Protein AF-A0A9W9FFY6-F1 (afdb_monomer)

Radius of gyration: 49.8 Å; Cα contacts (8 Å, |Δi|>4): 44; chains: 1; bounding box: 123×38×139 Å

Foldseek 3Di:
DVVVVVVVVVVVVVVVVVVVQVVLCVQVVDDDPVRRRDDDDDDPDPCPDSVNVVVVVVVVLVVVVVVDVVSVVVVVVCVVCVCVVDPDDPPCDPPPDDPVRVVVVCVVCVVVVVVVVVVVVVVVPDPDPDVVVVVVVVVCVVVVVVVVVVVVVVVVVVVVVVVVVVVVVVCCCVCVPVVVVVVVVVVVVVVVVVVVVVVVVVVVVVVVVVVD

Structure (mmCIF, N/CA/C/O backbone):
data_AF-A0A9W9FFY6-F1
#
_entry.id   AF-A0A9W9FFY6-F1
#
loop_
_atom_site.group_PDB
_atom_site.id
_atom_site.type_symbol
_atom_site.label_atom_id
_atom_site.label_alt_id
_atom_site.label_comp_id
_atom_site.label_asym_id
_atom_site.label_entity_id
_atom_site.label_seq_id
_atom_site.pdbx_PDB_ins_code
_atom_site.Cartn_x
_atom_site.Cartn_y
_atom_site.Cartn_z
_atom_site.occupancy
_atom_site.B_iso_or_equiv
_atom_site.auth_seq_id
_atom_site.auth_comp_id
_atom_site.auth_asym_id
_atom_site.auth_atom_id
_atom_site.pdbx_PDB_model_num
ATOM 1 N N . MET A 1 1 ? -56.862 -1.216 62.389 1.00 48.88 1 MET A N 1
ATOM 2 C CA . MET A 1 1 ? -56.854 -2.507 61.668 1.00 48.88 1 MET A CA 1
ATOM 3 C C . MET A 1 1 ? -57.369 -2.395 60.228 1.00 48.88 1 MET A C 1
ATOM 5 O O . MET A 1 1 ? -56.564 -2.683 59.363 1.00 48.88 1 MET A O 1
ATOM 9 N N . SER A 1 2 ? -58.604 -1.956 59.906 1.00 58.62 2 SER A N 1
ATOM 10 C CA . SER A 1 2 ? -59.002 -1.786 58.476 1.00 58.62 2 SER A CA 1
ATOM 11 C C . SER A 1 2 ? -58.480 -0.493 57.828 1.00 58.62 2 SER A C 1
ATOM 13 O O . SER A 1 2 ? -58.133 -0.472 56.656 1.00 58.62 2 SER A O 1
ATOM 15 N N . VAL A 1 3 ? -58.360 0.588 58.604 1.00 59.81 3 VAL A N 1
ATOM 16 C CA . VAL A 1 3 ? -57.875 1.889 58.100 1.00 59.81 3 VAL A CA 1
ATOM 17 C C . VAL A 1 3 ? -56.374 1.846 57.764 1.00 59.81 3 VAL A C 1
ATOM 19 O O . VAL A 1 3 ? -55.914 2.512 56.845 1.00 59.81 3 VAL A O 1
ATOM 22 N N . GLU A 1 4 ? -55.607 1.016 58.476 1.00 68.88 4 GLU A N 1
ATOM 23 C CA . GLU A 1 4 ? -54.175 0.806 58.220 1.00 68.88 4 GLU A CA 1
ATOM 24 C C . G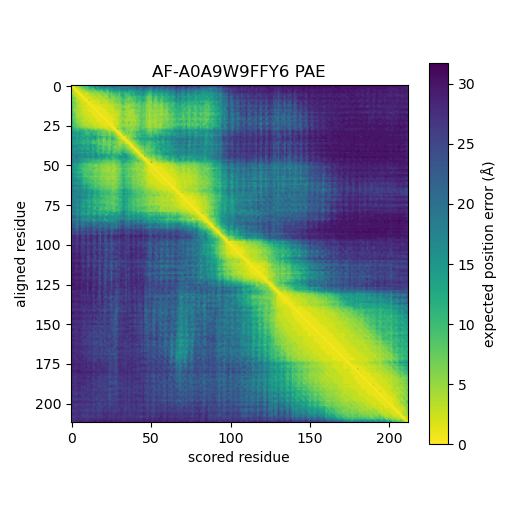LU A 1 4 ? -53.942 -0.069 56.983 1.00 68.88 4 GLU A C 1
ATOM 26 O O . GLU A 1 4 ? -53.018 0.199 56.220 1.00 68.88 4 GLU A O 1
ATOM 31 N N . SER A 1 5 ? -54.793 -1.076 56.738 1.00 74.94 5 SER A N 1
ATOM 32 C CA . SER A 1 5 ? -54.712 -1.876 55.511 1.00 74.94 5 SER A CA 1
ATOM 33 C C . SER A 1 5 ? -55.073 -1.062 54.271 1.00 74.94 5 SER A C 1
ATOM 35 O O . SER A 1 5 ? -54.407 -1.214 53.250 1.00 74.94 5 SER A O 1
ATOM 37 N N . ASP A 1 6 ? -56.054 -0.158 54.368 1.00 78.62 6 ASP A N 1
ATOM 38 C CA . ASP A 1 6 ? -56.424 0.735 53.262 1.00 78.62 6 ASP A CA 1
ATOM 39 C C . ASP A 1 6 ? -55.321 1.766 52.965 1.00 78.62 6 ASP A C 1
ATOM 41 O O . ASP A 1 6 ? -55.028 2.040 51.801 1.00 78.62 6 ASP A O 1
ATOM 45 N N . ALA A 1 7 ? -54.640 2.285 53.994 1.00 80.25 7 ALA A N 1
ATOM 46 C CA . ALA A 1 7 ? -53.512 3.204 53.823 1.00 80.25 7 ALA A CA 1
ATOM 47 C C . ALA A 1 7 ? -52.283 2.528 53.182 1.00 80.25 7 ALA A C 1
ATOM 49 O O . ALA A 1 7 ? -51.646 3.099 52.297 1.00 80.25 7 ALA A O 1
ATOM 50 N N . VAL A 1 8 ? -51.962 1.293 53.588 1.00 84.19 8 VAL A N 1
ATOM 51 C CA . VAL A 1 8 ? -50.875 0.508 52.976 1.00 84.19 8 VAL A CA 1
ATOM 52 C C . VAL A 1 8 ? -51.229 0.119 51.539 1.00 84.19 8 VAL A C 1
ATOM 54 O O . VAL A 1 8 ? -50.379 0.227 50.656 1.00 84.19 8 VAL A O 1
ATOM 57 N N . ALA A 1 9 ? -52.480 -0.269 51.276 1.00 85.75 9 ALA A N 1
ATOM 58 C CA . ALA A 1 9 ? -52.951 -0.550 49.924 1.00 85.75 9 ALA A CA 1
ATOM 59 C C . ALA A 1 9 ? -52.814 0.686 49.017 1.00 85.75 9 ALA A C 1
ATOM 61 O O . ALA A 1 9 ? -52.235 0.574 47.936 1.00 85.75 9 ALA A O 1
ATOM 62 N N . GLY A 1 10 ? -53.232 1.868 49.488 1.00 88.31 10 GLY A N 1
ATOM 63 C CA . GLY A 1 10 ? -53.051 3.137 48.776 1.00 88.31 10 GLY A CA 1
ATOM 64 C C . GLY A 1 10 ? -51.586 3.427 48.436 1.00 88.31 10 GLY A C 1
ATOM 65 O O . GLY A 1 10 ? -51.255 3.626 47.270 1.00 88.31 10 GLY A O 1
ATOM 66 N N . ALA A 1 11 ? -50.685 3.325 49.418 1.00 84.19 11 ALA A N 1
ATOM 67 C CA . ALA A 1 11 ? -49.253 3.553 49.207 1.00 84.19 11 ALA A CA 1
ATOM 68 C C . ALA A 1 11 ? -48.624 2.562 48.205 1.00 84.19 11 ALA A C 1
ATOM 70 O O . ALA A 1 11 ? -47.756 2.929 47.412 1.00 84.19 11 ALA A O 1
ATOM 71 N N . THR A 1 12 ? -49.058 1.295 48.203 1.00 90.94 12 THR A N 1
ATOM 72 C CA . THR A 1 12 ? -48.574 0.318 47.212 1.00 90.94 12 THR A CA 1
ATOM 73 C C . THR A 1 12 ? -49.087 0.601 45.803 1.00 90.94 12 THR A C 1
ATOM 75 O O . THR A 1 12 ? -48.339 0.407 44.845 1.00 90.94 12 THR A O 1
ATOM 78 N N . ILE A 1 13 ? -50.323 1.090 45.665 1.00 92.56 13 ILE A N 1
ATOM 79 C CA . ILE A 1 13 ? -50.899 1.472 44.372 1.00 92.56 13 ILE A CA 1
ATOM 80 C C . ILE A 1 13 ? -50.166 2.690 43.815 1.00 92.56 13 ILE A C 1
ATOM 82 O O . ILE A 1 13 ? -49.743 2.642 42.665 1.00 92.56 13 ILE A O 1
ATOM 86 N N . GLU A 1 14 ? -49.910 3.713 44.632 1.00 89.94 14 GLU A N 1
ATOM 87 C CA . GLU A 1 14 ? -49.132 4.890 44.223 1.00 89.94 14 GLU A CA 1
ATOM 88 C C . GLU A 1 14 ? -47.708 4.515 43.784 1.00 89.94 14 GLU A C 1
ATOM 90 O O . GLU A 1 14 ? -47.202 5.018 42.780 1.00 89.94 14 GLU A O 1
ATOM 95 N N . LEU A 1 15 ? -47.055 3.577 44.481 1.00 91.25 15 LEU A N 1
ATOM 96 C CA . LEU A 1 15 ? -45.724 3.098 44.102 1.00 91.25 15 LEU A CA 1
ATOM 97 C C . LEU A 1 15 ? -45.753 2.322 42.779 1.00 91.25 15 LEU A C 1
ATOM 99 O O . LEU A 1 15 ? -44.879 2.506 41.925 1.00 91.25 15 LEU A O 1
ATOM 103 N N . LEU A 1 16 ? -46.749 1.452 42.594 1.00 93.06 16 LEU A N 1
ATOM 104 C CA . LEU A 1 16 ? -46.944 0.716 41.345 1.00 93.06 16 LEU A CA 1
ATOM 105 C C . LEU A 1 16 ? -47.254 1.660 40.189 1.00 93.06 16 LEU A C 1
ATOM 107 O O . LEU A 1 16 ? -46.696 1.495 39.107 1.00 93.06 16 LEU A O 1
ATOM 111 N N . GLU A 1 17 ? -48.077 2.671 40.430 1.00 89.06 17 GLU A N 1
ATOM 112 C CA . GLU A 1 17 ? -48.414 3.711 39.476 1.00 89.06 17 GLU A CA 1
ATOM 113 C C . GLU A 1 17 ? -47.171 4.524 39.097 1.00 89.06 17 GLU A C 1
ATOM 115 O O . GLU A 1 17 ? -46.856 4.632 37.913 1.00 89.06 17 GLU A O 1
ATOM 120 N N . ALA A 1 18 ? -46.385 5.008 40.060 1.00 86.25 18 ALA A N 1
ATOM 121 C CA . ALA A 1 18 ? -45.130 5.717 39.797 1.00 86.25 18 ALA A CA 1
ATOM 122 C C . ALA A 1 18 ? -44.138 4.859 38.991 1.00 86.25 18 ALA A C 1
ATOM 124 O O . ALA A 1 18 ? -43.469 5.337 38.068 1.00 86.25 18 ALA A O 1
ATOM 125 N N . ARG A 1 19 ? -44.060 3.559 39.297 1.00 88.25 19 ARG A N 1
ATOM 126 C CA . ARG A 1 19 ? -43.211 2.617 38.563 1.00 88.25 19 ARG A CA 1
ATOM 127 C C . ARG A 1 19 ? -43.729 2.357 37.148 1.00 88.25 19 ARG A C 1
ATOM 129 O O . ARG A 1 19 ? -42.919 2.271 36.226 1.00 88.25 19 ARG A O 1
ATOM 136 N N . LEU A 1 20 ? -45.043 2.259 36.959 1.00 87.50 20 LEU A N 1
ATOM 137 C CA . LEU A 1 20 ? -45.670 2.081 35.649 1.00 87.50 20 LEU A CA 1
ATOM 138 C C . LEU A 1 20 ? -45.462 3.324 34.782 1.00 87.50 20 LEU A C 1
ATOM 140 O O . LEU A 1 20 ? -45.047 3.193 33.634 1.00 87.50 20 LEU A O 1
ATOM 144 N N . HIS A 1 21 ? -45.617 4.520 35.350 1.00 83.31 21 HIS A N 1
ATOM 145 C CA . HIS A 1 21 ? -45.283 5.773 34.678 1.00 83.31 21 HIS A CA 1
ATOM 146 C C . HIS A 1 21 ? -43.805 5.806 34.265 1.00 83.31 21 HIS A C 1
ATOM 148 O O . HIS A 1 21 ? -43.493 6.079 33.108 1.00 83.31 21 HIS A O 1
ATOM 154 N N . ARG A 1 22 ? -42.878 5.422 35.150 1.00 83.06 22 ARG A N 1
ATOM 155 C CA . ARG A 1 22 ? -41.451 5.354 34.799 1.00 83.06 22 ARG A CA 1
ATOM 156 C C . ARG A 1 22 ? -41.168 4.365 33.666 1.00 83.06 22 ARG A C 1
ATOM 158 O O . ARG A 1 22 ? -40.384 4.676 32.774 1.00 83.06 22 ARG A O 1
ATOM 165 N N . LEU A 1 23 ? -41.801 3.191 33.678 1.00 85.75 23 LEU A N 1
ATOM 166 C CA . LEU A 1 23 ? -41.672 2.210 32.595 1.00 85.75 23 LEU A CA 1
ATOM 167 C C . LEU A 1 23 ? -42.278 2.720 31.284 1.00 85.75 23 LEU A C 1
ATOM 169 O O . LEU A 1 23 ? -41.677 2.523 30.233 1.00 85.75 23 LEU A O 1
ATOM 173 N N . SER A 1 24 ? -43.421 3.406 31.346 1.00 82.94 24 SER A N 1
ATOM 174 C CA . SER A 1 24 ? -44.047 4.037 30.183 1.00 82.94 24 SER A CA 1
ATOM 175 C C . SER A 1 24 ? -43.114 5.076 29.570 1.00 82.94 24 SER A C 1
ATOM 177 O O . SER A 1 24 ? -42.805 4.992 28.386 1.00 82.94 24 SER A O 1
ATOM 179 N N . TYR A 1 25 ? -42.558 5.970 30.396 1.00 81.56 25 TYR A N 1
ATOM 180 C CA . TYR A 1 25 ? -41.591 6.979 29.966 1.00 81.56 25 TYR A CA 1
ATOM 181 C C . TYR A 1 25 ? -40.352 6.362 29.306 1.00 81.56 25 TYR A C 1
ATOM 183 O O . TYR A 1 25 ? -39.912 6.832 28.263 1.00 81.56 25 TYR A O 1
ATOM 191 N N . LEU A 1 26 ? -39.8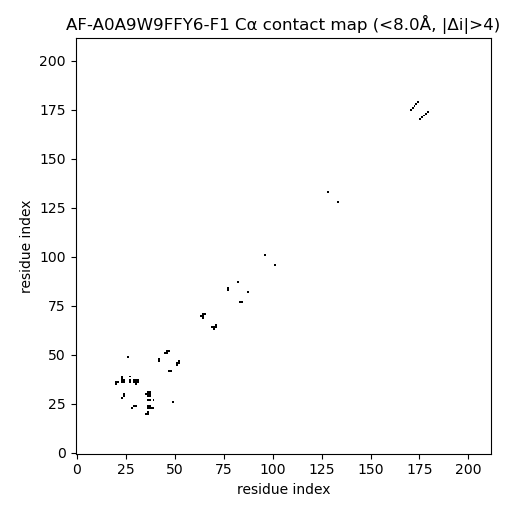04 5.281 29.868 1.00 82.12 26 LEU A N 1
ATOM 192 C CA . LEU A 1 26 ? -38.663 4.583 29.267 1.00 82.12 26 LEU A CA 1
ATOM 193 C C . LEU A 1 26 ? -38.994 3.961 27.903 1.00 82.12 26 LEU A C 1
ATOM 195 O O . LEU A 1 26 ? -38.108 3.819 27.064 1.00 82.12 26 LEU A O 1
ATOM 199 N N . LEU A 1 27 ? -40.250 3.575 27.679 1.00 77.19 27 LEU A N 1
ATOM 200 C CA . LEU A 1 27 ? -40.681 2.894 26.463 1.00 77.19 27 LEU A CA 1
ATOM 201 C C . LEU A 1 27 ? -41.073 3.868 25.337 1.00 77.19 27 LEU A C 1
ATOM 203 O O . LEU A 1 27 ? -40.813 3.588 24.163 1.00 77.19 27 LEU A O 1
ATOM 207 N N . THR A 1 28 ? -41.730 4.981 25.675 1.00 76.56 28 THR A N 1
ATOM 208 C CA . THR A 1 28 ? -42.207 5.988 24.712 1.00 76.56 28 THR A CA 1
ATOM 209 C C . THR A 1 28 ? -41.254 7.171 24.563 1.00 76.56 28 THR A C 1
ATOM 211 O O . THR A 1 28 ? -41.250 7.796 23.505 1.00 76.56 28 THR A O 1
ATOM 214 N N . GLY A 1 29 ? -40.433 7.472 25.575 1.00 71.81 29 GLY A N 1
ATOM 215 C CA . GLY A 1 29 ? -39.488 8.595 25.589 1.00 71.81 29 GLY A CA 1
ATOM 216 C C . GLY A 1 29 ? -40.143 9.981 25.605 1.00 71.81 29 GLY A C 1
ATOM 217 O O . GLY A 1 29 ? -39.437 10.983 25.528 1.00 71.81 29 GLY A O 1
ATOM 218 N N . GLY A 1 30 ? -41.476 10.044 25.677 1.00 69.69 30 GLY A N 1
ATOM 219 C CA . GLY A 1 30 ? -42.268 11.269 25.634 1.00 69.69 30 GLY A CA 1
ATOM 220 C C . GLY A 1 30 ? -43.037 11.473 26.933 1.00 69.69 30 GLY A C 1
ATOM 221 O O . GLY A 1 30 ? -43.730 10.572 27.411 1.00 69.69 30 GLY A O 1
ATOM 222 N N . SER A 1 31 ? -42.910 12.667 27.500 1.00 71.44 31 SER A N 1
ATOM 223 C CA . SER A 1 31 ? -43.755 13.154 28.587 1.00 71.44 31 SER A CA 1
ATOM 224 C C . SER A 1 31 ? -44.526 14.375 28.116 1.00 71.44 31 SER A C 1
ATOM 226 O O . SER A 1 31 ? -43.962 15.231 27.428 1.00 71.44 31 SER A O 1
ATOM 228 N N . ASP A 1 32 ? -45.783 14.486 28.530 1.00 70.12 32 ASP A N 1
ATOM 229 C CA . ASP A 1 32 ? -46.550 15.710 28.329 1.00 70.12 32 ASP A CA 1
ATOM 230 C C . ASP A 1 32 ? -45.947 16.841 29.191 1.00 70.12 32 ASP A C 1
ATOM 232 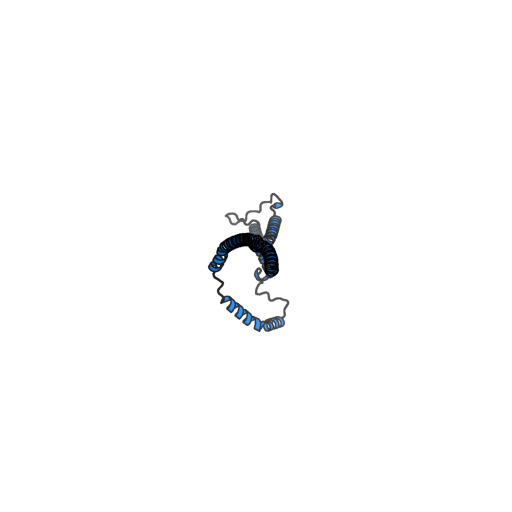O O . ASP A 1 32 ? -45.176 16.592 30.122 1.00 70.12 32 ASP A O 1
ATOM 236 N N . TRP A 1 33 ? -46.303 18.103 28.921 1.00 58.97 33 TRP A N 1
ATOM 237 C CA . TRP A 1 33 ? -45.788 19.275 29.662 1.00 58.97 33 TRP A CA 1
ATOM 238 C C . TRP A 1 33 ? -46.025 19.196 31.188 1.00 58.97 33 TRP A C 1
ATOM 240 O O . TRP A 1 33 ? -45.346 19.856 31.969 1.00 58.97 33 TRP A O 1
ATOM 250 N N . THR A 1 34 ? -46.972 18.365 31.625 1.00 66.56 34 THR A N 1
ATOM 251 C CA . THR A 1 34 ? -47.317 18.108 33.031 1.00 66.56 34 THR A CA 1
ATOM 252 C C . THR A 1 34 ? -46.452 17.032 33.699 1.00 66.56 34 THR A C 1
ATOM 254 O O . THR A 1 34 ? -46.661 16.734 34.872 1.00 66.56 34 THR A O 1
ATOM 257 N N . GLY A 1 35 ? -45.492 16.435 32.984 1.00 62.72 35 GLY A N 1
ATOM 258 C CA . GLY A 1 35 ? -44.607 15.388 33.506 1.00 62.72 35 GLY A CA 1
ATOM 259 C C . GLY A 1 35 ? -45.253 14.002 33.607 1.00 62.72 35 GLY A C 1
ATOM 260 O O . GLY A 1 35 ? -44.592 13.051 34.023 1.00 62.72 35 GLY A O 1
ATOM 261 N N . VAL A 1 36 ? -46.518 13.863 33.196 1.00 70.69 36 VAL A N 1
ATOM 262 C CA . VAL A 1 36 ? -47.177 12.562 33.053 1.00 70.69 36 VAL A CA 1
ATOM 263 C C . VAL A 1 36 ? -46.745 11.957 31.708 1.00 70.69 36 VAL A C 1
ATOM 265 O O . VAL A 1 36 ? -46.866 12.618 30.673 1.00 70.69 36 VAL A O 1
ATOM 268 N N . PRO A 1 37 ? -46.182 10.737 31.683 1.00 69.25 37 PRO A N 1
ATOM 269 C CA . PRO A 1 37 ? -45.787 10.083 30.443 1.00 69.25 37 PRO A CA 1
ATOM 270 C C . PRO A 1 37 ? -47.012 9.777 29.586 1.00 69.25 37 PRO A C 1
ATOM 272 O O . PRO A 1 37 ? -47.989 9.201 30.068 1.00 69.25 37 PRO A O 1
ATOM 275 N N . THR A 1 38 ? -46.935 10.132 28.304 1.00 67.44 38 THR A N 1
ATOM 276 C CA . THR A 1 38 ? -48.016 9.922 27.340 1.00 67.44 38 THR A CA 1
ATOM 277 C C . THR A 1 38 ? -48.380 8.435 27.287 1.00 67.44 38 THR A C 1
ATOM 279 O O . THR A 1 38 ? -47.498 7.573 27.174 1.00 67.44 38 THR A O 1
ATOM 282 N N . THR A 1 39 ? -49.675 8.111 27.380 1.00 65.88 39 THR A N 1
ATOM 283 C CA . THR A 1 39 ? -50.132 6.716 27.319 1.00 65.88 39 THR A CA 1
ATOM 284 C C . THR A 1 39 ? -49.699 6.091 25.994 1.00 65.88 39 THR A C 1
ATOM 286 O O . THR A 1 39 ? -49.930 6.702 24.946 1.00 65.88 39 THR A O 1
ATOM 289 N N . PRO A 1 40 ? -49.093 4.891 25.996 1.00 66.31 40 PRO A N 1
ATOM 290 C CA . PRO A 1 40 ? -48.598 4.287 24.770 1.00 66.31 40 PRO A CA 1
ATOM 291 C C . PRO A 1 40 ? -49.761 4.071 23.796 1.00 66.31 40 PRO A C 1
ATOM 293 O O . PRO A 1 40 ? -50.728 3.375 24.109 1.00 66.31 40 PRO A O 1
ATOM 296 N N . HIS A 1 41 ? -49.673 4.671 22.607 1.00 66.19 41 HIS A N 1
ATOM 297 C CA . HIS A 1 41 ? -50.645 4.426 21.548 1.00 66.19 41 HIS A CA 1
ATOM 298 C C . HIS A 1 41 ? -50.627 2.941 21.178 1.00 66.19 41 HIS A C 1
ATOM 300 O O . HIS A 1 41 ? -49.562 2.343 20.999 1.00 66.19 41 HIS A O 1
ATOM 306 N N . LYS A 1 42 ? -51.814 2.334 21.061 1.00 66.38 42 LYS A N 1
ATOM 307 C CA . LYS A 1 42 ? -51.942 0.967 20.555 1.00 66.38 42 LYS A CA 1
ATOM 308 C C . LYS A 1 42 ? -51.325 0.933 19.148 1.00 66.38 42 LYS A C 1
ATOM 310 O O . LYS A 1 42 ? -51.811 1.676 18.294 1.00 66.38 42 LYS A O 1
ATOM 315 N N . PRO A 1 43 ? -50.285 0.116 18.904 1.00 64.94 43 PRO A N 1
ATOM 316 C CA . PRO A 1 43 ? -49.613 0.103 17.613 1.00 64.94 43 PRO A CA 1
ATOM 317 C C . PRO A 1 43 ? -50.614 -0.295 16.527 1.00 64.94 43 PRO A C 1
ATOM 319 O O . PRO A 1 43 ? -51.357 -1.269 16.691 1.00 64.94 43 PRO A O 1
ATOM 322 N N . ALA A 1 44 ? -50.652 0.470 15.436 1.00 63.44 44 ALA A N 1
ATOM 323 C CA . ALA A 1 44 ? -51.573 0.221 14.326 1.00 63.44 44 ALA A CA 1
ATOM 324 C C . ALA A 1 44 ? -51.148 -1.015 13.515 1.00 63.44 44 ALA A C 1
ATOM 326 O O . ALA A 1 44 ? -51.968 -1.662 12.866 1.00 63.44 44 ALA A O 1
ATOM 327 N N . SER A 1 45 ? -49.863 -1.368 13.594 1.00 65.56 45 SER A N 1
ATOM 328 C CA . SER A 1 45 ? -49.264 -2.532 12.953 1.00 65.56 45 SER A CA 1
ATOM 329 C C . SER A 1 45 ? -48.261 -3.211 13.885 1.00 65.56 45 SER A C 1
ATOM 331 O O . SER A 1 45 ? -47.588 -2.562 14.687 1.00 65.56 45 SER A O 1
ATOM 333 N N . HIS A 1 46 ? -48.091 -4.527 13.735 1.00 63.62 46 HIS A N 1
ATOM 334 C CA . HIS A 1 46 ? -47.057 -5.295 14.437 1.00 63.62 46 HIS A CA 1
ATOM 335 C C . HIS A 1 46 ? -45.634 -4.759 14.186 1.00 63.62 46 HIS A C 1
ATOM 337 O O . HIS A 1 46 ? -44.729 -5.033 14.977 1.00 63.62 46 HIS A O 1
ATOM 343 N N . ASP A 1 47 ? -45.434 -3.975 13.122 1.00 63.38 47 ASP A N 1
ATOM 344 C CA . ASP A 1 47 ? -44.155 -3.339 12.797 1.00 63.38 47 ASP A CA 1
ATOM 345 C C . ASP A 1 47 ? -43.738 -2.212 13.745 1.00 63.38 47 ASP A C 1
ATOM 347 O O . ASP A 1 47 ? -42.544 -1.968 13.914 1.00 63.38 47 ASP A O 1
ATOM 351 N N . GLU A 1 48 ? -44.692 -1.580 14.425 1.00 70.88 48 GLU A N 1
ATOM 352 C CA . GLU A 1 48 ? -44.428 -0.485 15.368 1.00 70.88 48 GLU A CA 1
ATOM 353 C C . GLU A 1 48 ? -44.097 -0.984 16.781 1.00 70.88 48 GLU A C 1
ATOM 355 O O . GLU A 1 48 ? -43.748 -0.203 17.670 1.00 70.88 48 GLU A O 1
ATOM 360 N N . THR A 1 49 ? -44.175 -2.298 17.006 1.00 79.88 49 THR A N 1
ATOM 361 C CA . THR A 1 49 ? -43.855 -2.892 18.304 1.00 79.88 49 THR A CA 1
ATOM 362 C C . THR A 1 49 ? -42.394 -2.639 18.687 1.00 79.88 49 THR A C 1
ATOM 364 O O . THR A 1 49 ? -41.477 -2.666 17.863 1.00 79.88 49 THR A O 1
ATOM 367 N N . VAL A 1 50 ? -42.158 -2.396 19.979 1.00 80.56 50 VAL A N 1
ATOM 368 C CA . VAL A 1 50 ? -40.822 -2.091 20.525 1.00 80.56 50 VAL A CA 1
ATOM 369 C C . VAL A 1 50 ? -39.823 -3.207 20.226 1.00 80.56 50 VAL A C 1
ATOM 371 O O . VAL A 1 50 ? -38.689 -2.933 19.843 1.00 80.56 50 VAL A O 1
ATOM 374 N N . SER A 1 51 ? -40.262 -4.462 20.322 1.00 83.44 51 SER A N 1
ATOM 375 C CA . SER A 1 51 ? -39.447 -5.635 20.006 1.00 83.44 51 SER A CA 1
ATOM 376 C C . SER A 1 51 ? -38.975 -5.639 18.552 1.00 83.44 51 SER A C 1
ATOM 378 O O . SER A 1 51 ? -37.805 -5.916 18.296 1.00 83.44 51 SER A O 1
ATOM 380 N N . ARG A 1 52 ? -39.840 -5.279 17.594 1.00 83.94 52 ARG A N 1
ATOM 381 C CA . ARG A 1 52 ? -39.467 -5.248 16.175 1.00 83.94 52 ARG A CA 1
ATOM 382 C C . ARG A 1 52 ? -38.575 -4.056 15.835 1.00 83.94 52 ARG A C 1
ATOM 384 O O . ARG A 1 52 ? -37.642 -4.220 15.052 1.00 83.94 52 ARG A O 1
ATOM 391 N N . ARG A 1 53 ? -38.787 -2.894 16.468 1.00 83.06 53 ARG A N 1
ATOM 392 C CA . ARG A 1 53 ? -37.867 -1.744 16.366 1.00 83.06 53 ARG A CA 1
ATOM 393 C C . ARG A 1 53 ? -36.478 -2.090 16.903 1.00 83.06 53 ARG A C 1
ATOM 395 O O . ARG A 1 53 ? -35.489 -1.819 16.231 1.00 83.06 53 ARG A O 1
ATOM 402 N N . MET A 1 54 ? -36.405 -2.767 18.049 1.00 87.69 54 MET A N 1
ATOM 403 C CA . MET A 1 54 ? -35.137 -3.237 18.611 1.00 87.69 54 MET A CA 1
ATOM 404 C C . MET A 1 54 ? -34.459 -4.260 17.691 1.00 87.69 54 MET A C 1
ATOM 406 O O . MET A 1 54 ? -33.281 -4.124 17.384 1.00 87.69 54 MET A O 1
ATOM 410 N N . ALA A 1 55 ? -35.208 -5.237 17.170 1.00 89.06 55 ALA A N 1
ATOM 411 C CA . ALA A 1 55 ? -34.679 -6.215 16.218 1.00 89.06 55 ALA A CA 1
ATOM 412 C C . ALA A 1 55 ? -34.167 -5.557 14.924 1.00 89.06 55 ALA A C 1
ATOM 414 O O . ALA A 1 55 ? -33.154 -5.980 14.366 1.00 89.06 55 ALA A O 1
ATOM 415 N N . ARG A 1 56 ? -34.836 -4.496 14.457 1.00 89.81 56 ARG A N 1
ATOM 416 C CA . ARG A 1 56 ? -34.388 -3.701 13.311 1.00 89.81 56 ARG A CA 1
ATOM 417 C C . ARG A 1 56 ? -33.078 -2.974 13.606 1.00 89.81 56 ARG A C 1
ATOM 419 O O . ARG A 1 56 ? -32.168 -3.079 12.794 1.00 89.81 56 ARG A O 1
ATOM 426 N N . LEU A 1 57 ? -32.960 -2.315 14.759 1.00 89.62 57 LEU A N 1
ATOM 427 C CA . LEU A 1 57 ? -31.719 -1.653 15.177 1.00 89.62 57 LEU A CA 1
ATOM 428 C C . LEU A 1 57 ? -30.560 -2.644 15.304 1.00 89.62 57 LEU A C 1
ATOM 430 O O . LEU A 1 57 ? -29.462 -2.359 14.845 1.00 89.62 57 LEU A O 1
ATOM 434 N N . VAL A 1 58 ? -30.808 -3.834 15.858 1.00 90.25 58 VAL A N 1
ATOM 435 C CA . VAL A 1 58 ? -29.802 -4.904 15.931 1.00 90.25 58 VAL A CA 1
ATOM 436 C C . VAL A 1 58 ? -29.360 -5.333 14.531 1.00 90.25 58 VAL A C 1
ATOM 438 O O . VAL A 1 58 ? -28.165 -5.443 14.274 1.00 90.25 58 VAL A O 1
ATOM 441 N N . LYS A 1 59 ? -30.301 -5.513 13.598 1.00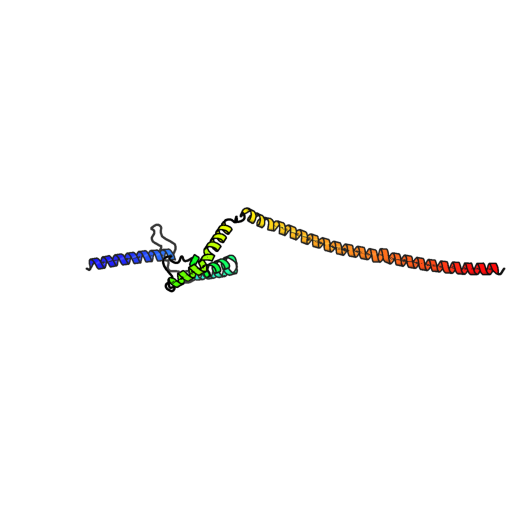 93.00 59 LYS A N 1
ATOM 442 C CA . LYS A 1 59 ? -29.982 -5.861 12.206 1.00 93.00 59 LYS A CA 1
ATOM 443 C C . LYS A 1 59 ? -29.217 -4.744 11.488 1.00 93.00 59 LYS A C 1
ATOM 445 O O . LYS A 1 59 ? -28.303 -5.019 10.717 1.00 93.00 59 LYS A O 1
ATOM 450 N N . GLU A 1 60 ? -29.582 -3.488 11.723 1.00 91.62 60 GLU A N 1
ATOM 451 C CA . GLU A 1 60 ? -28.882 -2.324 11.174 1.00 91.62 60 GLU A CA 1
ATOM 452 C C . GLU A 1 60 ? -27.465 -2.201 11.755 1.00 91.62 60 GLU A C 1
ATOM 454 O O . GLU A 1 60 ? -26.524 -1.968 10.998 1.00 91.62 60 GLU A O 1
ATOM 459 N N . LEU A 1 61 ? -27.281 -2.460 13.053 1.00 90.44 61 LEU A N 1
ATOM 460 C CA . LEU A 1 61 ? -25.968 -2.524 13.699 1.00 90.44 61 LEU A CA 1
ATOM 461 C C . LEU A 1 61 ? -25.116 -3.672 13.143 1.00 90.44 61 LEU A C 1
ATOM 463 O O . LEU A 1 61 ? -23.923 -3.494 12.913 1.00 90.44 61 LEU A O 1
ATOM 467 N N . GLU A 1 62 ? -25.713 -4.836 12.886 1.00 90.50 62 GLU A N 1
ATOM 468 C CA . GLU A 1 62 ? -25.020 -5.968 12.268 1.00 90.50 62 GLU A CA 1
ATOM 469 C C . GLU A 1 62 ? -24.598 -5.656 10.825 1.00 90.50 62 GLU A C 1
ATOM 471 O O . GLU A 1 62 ? -23.492 -5.986 10.401 1.00 90.50 62 GLU A O 1
ATOM 476 N N . ASN A 1 63 ? -25.443 -4.961 10.064 1.00 92.19 63 ASN A N 1
ATOM 477 C CA . ASN A 1 63 ? -25.068 -4.478 8.738 1.00 92.19 63 ASN A CA 1
ATOM 478 C C . ASN A 1 63 ? -23.928 -3.451 8.822 1.00 92.19 63 ASN A C 1
ATOM 480 O O . ASN A 1 63 ? -22.989 -3.501 8.026 1.00 92.19 63 ASN A O 1
ATOM 484 N N . LEU A 1 64 ? -23.980 -2.546 9.803 1.00 90.94 64 LEU A N 1
ATOM 485 C CA . LEU A 1 64 ? -22.960 -1.523 10.009 1.00 90.94 64 LEU A CA 1
ATOM 486 C C . LEU A 1 64 ? -21.621 -2.125 10.453 1.00 90.94 64 LEU A C 1
ATOM 488 O O . LEU A 1 64 ? -20.576 -1.684 9.983 1.00 90.94 64 LEU A O 1
ATOM 492 N N . SER A 1 65 ? -21.633 -3.163 11.291 1.00 89.94 65 SER A N 1
ATOM 493 C CA . SER A 1 65 ? -20.415 -3.857 11.727 1.00 89.94 65 SER A CA 1
ATOM 494 C C . SER A 1 65 ? -19.712 -4.596 10.582 1.00 89.94 65 SER A C 1
ATOM 496 O O . SER A 1 65 ? -18.491 -4.758 10.609 1.00 89.94 65 SER A O 1
ATOM 498 N N . ARG A 1 66 ? -20.457 -5.006 9.544 1.00 89.44 66 ARG A N 1
ATOM 499 C CA . ARG A 1 66 ? -19.898 -5.583 8.309 1.00 89.44 66 ARG A CA 1
ATOM 500 C C . ARG A 1 66 ? -19.291 -4.520 7.393 1.00 89.44 66 ARG A C 1
ATOM 502 O O . ARG A 1 66 ? -18.290 -4.798 6.741 1.00 89.44 66 ARG A O 1
ATOM 509 N N . ALA A 1 67 ? -19.885 -3.329 7.340 1.00 90.12 67 ALA A N 1
ATOM 510 C CA . ALA A 1 67 ? -19.427 -2.237 6.483 1.00 90.12 67 ALA A CA 1
ATOM 511 C C . ALA A 1 67 ? -18.256 -1.443 7.088 1.00 90.12 67 ALA A C 1
ATOM 513 O O . ALA A 1 67 ? -17.360 -1.019 6.361 1.00 90.12 67 ALA A O 1
ATOM 514 N N . VAL A 1 68 ? -18.252 -1.240 8.410 1.00 93.62 68 VAL A N 1
ATOM 515 C CA . VAL A 1 68 ? -17.309 -0.356 9.106 1.00 93.62 68 VAL A CA 1
ATOM 516 C C . VAL A 1 68 ? -16.473 -1.154 10.118 1.00 93.62 68 VAL A C 1
ATOM 518 O O . VAL A 1 68 ? -17.007 -1.607 11.135 1.00 93.62 68 VAL A O 1
ATOM 521 N N . PRO A 1 69 ? -15.148 -1.291 9.912 1.00 89.69 69 PRO A N 1
ATOM 522 C CA . PRO A 1 69 ? -14.289 -2.081 10.797 1.00 89.69 69 PRO A CA 1
ATOM 523 C C . PRO A 1 69 ? -14.218 -1.528 12.229 1.00 89.69 69 PRO A C 1
ATOM 525 O O . PRO A 1 69 ? -14.165 -2.316 13.168 1.00 89.69 69 PRO A O 1
ATOM 528 N N . ALA A 1 70 ? -14.320 -0.209 12.418 1.00 89.31 70 ALA A N 1
ATOM 529 C CA . ALA A 1 70 ? -14.306 0.410 13.745 1.00 89.31 70 ALA A CA 1
ATOM 530 C C . ALA A 1 70 ? -15.471 -0.056 14.641 1.00 89.31 70 ALA A C 1
ATOM 532 O O . ALA A 1 70 ? -15.275 -0.324 15.822 1.00 89.31 70 ALA A O 1
ATOM 533 N N . VAL A 1 71 ? -16.678 -0.220 14.083 1.00 87.75 71 VAL A N 1
ATOM 534 C CA . VAL A 1 71 ? -17.859 -0.677 14.841 1.00 87.75 71 VAL A CA 1
ATOM 535 C C . VAL A 1 71 ? -17.675 -2.118 15.307 1.00 87.75 71 VAL A C 1
ATOM 537 O O . VAL A 1 71 ? -17.985 -2.454 16.448 1.00 87.75 71 VAL A O 1
ATOM 540 N N . ARG A 1 72 ? -17.104 -2.967 14.450 1.00 87.94 72 ARG A N 1
ATOM 541 C CA . ARG A 1 72 ? -16.746 -4.342 14.810 1.00 87.94 72 ARG A CA 1
ATOM 542 C C . ARG A 1 72 ? -15.733 -4.381 15.953 1.00 87.94 72 ARG A C 1
ATOM 544 O O . ARG A 1 72 ? -15.842 -5.240 16.824 1.00 87.94 72 ARG A O 1
ATOM 551 N N . ASP A 1 73 ? -14.761 -3.480 15.950 1.00 87.81 73 ASP A N 1
ATOM 552 C CA . ASP A 1 73 ? -13.714 -3.462 16.969 1.00 87.81 73 ASP A CA 1
ATOM 553 C C . ASP A 1 73 ? -14.250 -2.956 18.321 1.00 87.81 73 ASP A C 1
ATOM 555 O O . ASP A 1 73 ? -13.906 -3.521 19.357 1.00 87.81 73 ASP A O 1
ATOM 559 N N . VAL A 1 74 ? -15.192 -2.005 18.322 1.00 88.56 74 VAL A N 1
ATOM 560 C CA . VAL A 1 74 ? -15.914 -1.574 19.536 1.00 88.56 74 VAL A CA 1
ATOM 561 C C . VAL A 1 74 ? -16.791 -2.693 20.109 1.00 88.56 74 VAL A C 1
ATOM 563 O O . VAL A 1 74 ? -16.776 -2.914 21.318 1.00 88.56 74 VAL A O 1
ATOM 566 N N . ILE A 1 75 ? -17.515 -3.441 19.266 1.00 86.88 75 ILE A N 1
ATOM 567 C CA . ILE A 1 75 ? -18.331 -4.584 19.723 1.00 86.88 75 ILE A CA 1
ATOM 568 C C . ILE A 1 75 ? -17.437 -5.655 20.363 1.00 86.88 75 ILE A C 1
ATOM 570 O O . ILE A 1 75 ? -17.722 -6.120 21.463 1.00 86.88 75 ILE A O 1
ATOM 574 N N . LYS A 1 76 ? -16.304 -5.988 19.731 1.00 87.44 76 LYS A N 1
ATOM 575 C CA . LYS A 1 76 ? -15.316 -6.916 20.306 1.00 87.44 76 LYS A CA 1
ATOM 576 C C . LYS A 1 76 ? -14.756 -6.415 21.635 1.00 87.44 76 LYS A C 1
ATOM 578 O O . LYS A 1 76 ? -14.546 -7.210 22.546 1.00 87.44 76 LYS A O 1
ATOM 583 N N . LEU A 1 77 ? -14.498 -5.113 21.748 1.00 88.19 77 LEU A N 1
ATOM 584 C CA . LEU A 1 77 ? -14.001 -4.517 22.983 1.00 88.19 77 LEU A CA 1
ATOM 585 C C . LEU A 1 77 ? -15.024 -4.649 24.117 1.00 88.19 77 LEU A C 1
ATOM 587 O O . LEU A 1 77 ? -14.638 -5.023 25.222 1.00 88.19 77 LEU A O 1
ATOM 591 N N . HIS A 1 78 ? -16.302 -4.391 23.830 1.00 85.88 78 HIS A N 1
ATOM 592 C CA . HIS A 1 78 ? -17.406 -4.564 24.773 1.00 85.88 78 HIS A CA 1
ATOM 593 C C . HIS A 1 78 ? -17.569 -6.027 25.209 1.00 85.88 78 HIS A C 1
ATOM 595 O O . HIS A 1 78 ? -17.688 -6.302 26.401 1.00 85.88 78 HIS A O 1
ATOM 601 N N . ASP A 1 79 ? -17.525 -6.974 24.269 1.00 84.56 79 ASP A N 1
ATOM 602 C CA . ASP A 1 79 ? -17.694 -8.399 24.577 1.00 84.56 79 ASP A CA 1
ATOM 603 C C . ASP A 1 79 ? -16.541 -8.961 25.412 1.00 84.56 79 ASP A C 1
ATOM 605 O O . ASP A 1 79 ? -16.774 -9.751 26.330 1.00 84.56 79 ASP A O 1
ATOM 609 N N . ASN A 1 80 ? -15.315 -8.520 25.125 1.00 85.94 80 ASN A N 1
ATOM 610 C CA . ASN A 1 80 ? -14.122 -8.932 25.858 1.00 85.94 80 ASN A CA 1
ATOM 611 C C . ASN A 1 80 ? -14.011 -8.263 27.233 1.00 85.94 80 ASN A C 1
ATOM 613 O O . ASN A 1 80 ? -13.375 -8.821 28.121 1.00 85.94 80 ASN A O 1
ATOM 617 N N . ASN A 1 81 ? -14.606 -7.080 27.413 1.00 84.06 81 ASN A N 1
ATOM 618 C CA . ASN A 1 81 ? -14.456 -6.272 28.623 1.00 84.06 81 ASN A CA 1
ATOM 619 C C . ASN A 1 81 ? -15.811 -5.770 29.130 1.00 84.06 81 ASN A C 1
ATOM 621 O O . ASN A 1 81 ? -16.047 -4.566 29.240 1.00 84.06 81 ASN A O 1
ATOM 625 N N . LYS A 1 82 ? -16.710 -6.698 29.467 1.00 79.62 82 LYS A N 1
ATOM 626 C CA . LYS A 1 82 ? -18.024 -6.360 30.045 1.00 79.62 82 LYS A CA 1
ATOM 627 C C . LYS A 1 82 ? -17.897 -5.576 31.355 1.00 79.62 82 LYS A C 1
ATOM 629 O O . LYS A 1 82 ? -18.717 -4.699 31.621 1.00 79.62 82 LYS A O 1
ATOM 634 N N . ASP A 1 83 ? -16.818 -5.830 32.090 1.00 70.56 83 ASP A N 1
ATOM 635 C CA . ASP A 1 83 ? -16.483 -5.209 33.374 1.00 70.56 83 ASP A CA 1
ATOM 636 C C . ASP A 1 83 ? -16.198 -3.700 33.269 1.00 70.56 83 ASP A C 1
ATOM 638 O O . ASP A 1 83 ? -16.346 -2.975 34.248 1.00 70.56 83 ASP A O 1
ATOM 642 N N . LEU A 1 84 ? -15.822 -3.191 32.086 1.00 72.00 84 LEU A N 1
ATOM 643 C CA . LEU A 1 84 ? -15.606 -1.751 31.876 1.00 72.00 84 LEU A CA 1
ATOM 644 C C . LEU A 1 84 ? -16.920 -0.973 31.724 1.00 72.00 84 LEU A C 1
ATOM 646 O O . LEU A 1 84 ? -16.959 0.228 31.982 1.00 72.00 84 LEU A O 1
ATOM 650 N N . PHE A 1 85 ? -17.985 -1.644 31.282 1.00 73.88 85 PHE A N 1
ATOM 651 C CA . PHE A 1 85 ? -19.268 -1.016 30.948 1.00 73.88 85 PHE A CA 1
ATOM 652 C C . PHE A 1 85 ? -20.368 -1.320 31.968 1.00 73.88 85 PHE A C 1
ATOM 654 O O . PHE A 1 85 ? -21.352 -0.588 32.040 1.00 73.88 85 PHE A O 1
ATOM 661 N N . HIS A 1 86 ? -20.191 -2.367 32.773 1.00 75.06 86 HIS A N 1
ATOM 662 C CA . HIS A 1 86 ? -20.990 -2.634 33.961 1.00 75.06 86 HIS A CA 1
ATOM 663 C C . HIS A 1 86 ? -20.066 -2.507 35.170 1.00 75.06 86 HIS A C 1
ATOM 665 O O . HIS A 1 86 ? -19.315 -3.445 35.431 1.00 75.06 86 HIS A O 1
ATOM 671 N N . PRO A 1 87 ? -20.072 -1.371 35.893 1.00 61.44 87 PRO A N 1
ATOM 672 C CA . PRO A 1 87 ? -19.285 -1.256 37.108 1.00 61.44 87 PRO A CA 1
ATOM 673 C C . PRO A 1 87 ? -19.785 -2.310 38.097 1.00 61.44 87 PRO A C 1
ATOM 675 O O . PRO A 1 87 ? -20.873 -2.186 38.660 1.00 61.44 87 PRO A O 1
ATOM 678 N N . THR A 1 88 ? -19.008 -3.378 38.266 1.00 59.41 88 THR A N 1
ATOM 679 C CA . THR A 1 88 ? -19.209 -4.339 39.346 1.00 59.41 88 THR A CA 1
ATOM 680 C C . THR A 1 88 ? -19.125 -3.571 40.657 1.00 59.41 88 THR A C 1
ATOM 682 O O . THR A 1 88 ? -18.188 -2.800 40.869 1.00 59.41 88 THR A O 1
ATOM 685 N N . ASP A 1 89 ? -20.129 -3.749 41.512 1.00 59.75 89 ASP A N 1
ATOM 686 C CA . ASP A 1 89 ? -20.209 -3.077 42.804 1.00 59.75 89 ASP A CA 1
ATOM 687 C C . ASP A 1 89 ? -18.921 -3.383 43.601 1.00 59.75 89 ASP A C 1
ATOM 689 O O . ASP A 1 89 ? -18.638 -4.560 43.857 1.00 59.75 89 ASP A O 1
ATOM 693 N N . PRO A 1 90 ? -18.096 -2.381 43.969 1.00 59.44 90 PRO A N 1
ATOM 694 C CA . PRO A 1 90 ? -16.765 -2.602 44.551 1.00 59.44 90 PRO A CA 1
ATOM 695 C C . PRO A 1 90 ? -16.790 -3.341 45.899 1.00 59.44 90 PRO A C 1
ATOM 697 O O . PRO A 1 90 ? -15.741 -3.728 46.411 1.00 59.44 90 PRO A O 1
ATOM 700 N N . ALA A 1 91 ? -17.976 -3.541 46.481 1.00 56.53 91 ALA A N 1
ATOM 701 C CA . ALA A 1 91 ? -18.194 -4.287 47.714 1.00 56.53 91 ALA A CA 1
ATOM 702 C C . ALA A 1 91 ? -18.397 -5.803 47.511 1.00 56.53 91 ALA A C 1
ATOM 704 O O . ALA A 1 91 ? -18.364 -6.553 48.489 1.00 56.53 91 ALA A O 1
ATOM 705 N N . CYS A 1 92 ? -18.601 -6.283 46.279 1.00 52.81 92 CYS A N 1
ATOM 706 C CA . CYS A 1 92 ? -18.827 -7.703 46.018 1.00 52.81 92 CYS A CA 1
ATOM 707 C C . CYS A 1 92 ? -17.484 -8.437 45.872 1.00 52.81 92 CYS A C 1
ATOM 709 O O . CYS A 1 92 ? -16.938 -8.595 44.780 1.00 52.81 92 CYS A O 1
ATOM 711 N N . ILE A 1 93 ? -16.914 -8.858 47.005 1.00 58.41 93 ILE A N 1
ATOM 712 C CA . ILE A 1 93 ? -15.766 -9.774 47.029 1.00 58.41 93 ILE A CA 1
ATOM 713 C C . ILE A 1 93 ? -16.223 -11.084 46.364 1.00 58.41 93 ILE A C 1
ATOM 715 O O . ILE A 1 93 ? -17.252 -11.620 46.776 1.00 58.41 93 ILE A O 1
ATOM 719 N N . PRO A 1 94 ? -15.503 -11.624 45.363 1.00 61.69 94 PRO A N 1
ATOM 720 C CA . PRO A 1 94 ? -15.914 -12.849 44.686 1.00 61.69 94 PRO A CA 1
ATOM 721 C C . PRO A 1 94 ? -16.069 -13.993 45.697 1.00 61.69 94 PRO A C 1
ATOM 723 O O . PRO A 1 94 ? -15.093 -14.430 46.308 1.00 61.69 94 PRO A O 1
ATOM 726 N N . GLU A 1 95 ? -17.299 -14.494 45.849 1.00 59.78 95 GLU A N 1
ATOM 727 C CA . GLU A 1 95 ? -17.703 -15.485 46.864 1.00 59.78 95 GLU A CA 1
ATOM 728 C C . GLU A 1 95 ? -16.949 -16.830 46.767 1.00 59.78 95 GLU A C 1
ATOM 730 O O . GLU A 1 95 ? -17.006 -17.653 47.678 1.00 59.78 95 GLU A O 1
ATOM 735 N N . GLY A 1 96 ? -16.210 -17.065 45.676 1.00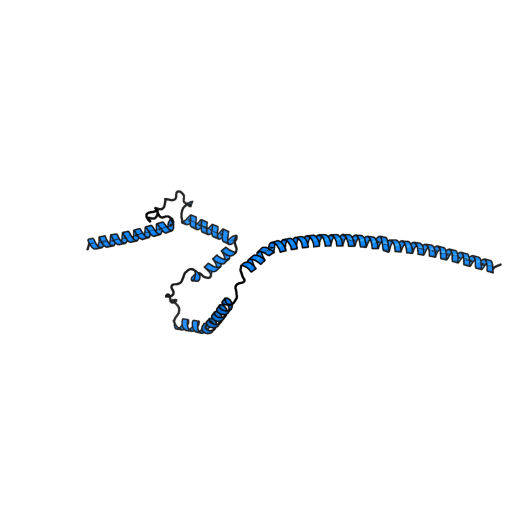 61.78 96 GLY A N 1
ATOM 736 C CA . GLY A 1 96 ? -15.503 -18.319 45.407 1.00 61.78 96 GLY A CA 1
ATOM 737 C C . GLY A 1 96 ? -14.042 -18.395 45.869 1.00 61.78 96 GLY A C 1
ATOM 738 O O . GLY A 1 96 ? -13.447 -19.467 45.767 1.00 61.78 96 GLY A O 1
ATOM 739 N N . LEU A 1 97 ? -13.424 -17.305 46.345 1.00 62.66 97 LEU A N 1
ATOM 740 C CA . LEU A 1 97 ? -11.982 -17.277 46.640 1.00 62.66 97 LEU A CA 1
ATOM 741 C C . LEU A 1 97 ? -11.702 -17.003 48.120 1.00 62.66 97 LEU A C 1
ATOM 743 O O . LEU A 1 97 ? -11.999 -15.941 48.659 1.00 62.66 97 LEU A O 1
ATOM 747 N N . THR A 1 98 ? -11.063 -17.966 48.785 1.00 79.44 98 THR A N 1
ATOM 748 C CA . THR A 1 98 ? -10.615 -17.830 50.175 1.00 79.44 98 THR A CA 1
ATOM 749 C C . THR A 1 98 ? -9.589 -16.693 50.285 1.00 79.44 98 THR A C 1
ATOM 751 O O . THR A 1 98 ? -8.714 -16.568 49.429 1.00 79.44 98 THR A O 1
ATOM 754 N N . HIS A 1 99 ? -9.628 -15.894 51.358 1.00 79.12 99 HIS A N 1
ATOM 755 C CA . HIS A 1 99 ? -8.734 -14.735 51.557 1.00 79.12 99 HIS A CA 1
ATOM 756 C C . HIS A 1 99 ? -7.236 -15.074 51.398 1.00 79.12 99 HIS A C 1
ATOM 758 O O . HIS A 1 99 ? -6.461 -14.298 50.846 1.00 79.12 99 HIS A O 1
ATOM 764 N N . LYS A 1 100 ? -6.839 -16.287 51.802 1.00 80.12 100 LYS A N 1
ATOM 765 C CA . LYS A 1 100 ? -5.485 -16.827 51.610 1.00 80.12 100 LYS A CA 1
ATOM 766 C C . LYS A 1 100 ? -5.099 -16.958 50.129 1.00 80.12 100 LYS A C 1
ATOM 768 O O . LYS A 1 100 ? -3.967 -16.653 49.764 1.00 80.12 100 LYS A O 1
ATOM 773 N N . THR A 1 101 ? -6.030 -17.391 49.284 1.00 80.88 101 THR A N 1
ATOM 774 C CA . THR A 1 101 ? -5.832 -17.533 47.837 1.00 80.88 101 THR A CA 1
ATOM 775 C C . THR A 1 101 ? -5.710 -16.161 47.182 1.00 80.88 101 THR A C 1
ATOM 777 O O . THR A 1 101 ? -4.792 -15.947 46.394 1.00 80.88 101 THR A O 1
ATOM 780 N N . LEU A 1 102 ? -6.540 -15.193 47.586 1.00 81.56 102 LEU A N 1
ATOM 781 C CA . LEU A 1 102 ? -6.427 -13.802 47.131 1.00 81.56 102 LEU A CA 1
ATOM 782 C C . LEU A 1 102 ? -5.073 -13.189 47.503 1.00 81.56 102 LEU A C 1
ATOM 784 O O . LEU A 1 102 ? -4.401 -12.632 46.639 1.00 81.56 102 LEU A O 1
ATOM 788 N N . ALA A 1 103 ? -4.626 -13.362 48.749 1.00 83.81 103 ALA A N 1
ATOM 789 C CA . ALA A 1 103 ? -3.312 -12.892 49.180 1.00 83.81 103 ALA A CA 1
ATOM 790 C C . ALA A 1 103 ? -2.178 -13.554 48.381 1.00 83.81 103 ALA A C 1
ATOM 792 O O . ALA A 1 103 ? -1.234 -12.873 47.996 1.00 83.81 103 ALA A O 1
ATOM 793 N N . SER A 1 104 ? -2.281 -14.854 48.071 1.00 84.94 104 SER A N 1
ATOM 794 C CA . SER A 1 104 ? -1.279 -15.545 47.247 1.00 84.94 104 SER A CA 1
ATOM 795 C C . SER A 1 104 ? -1.232 -15.034 45.804 1.00 84.94 104 SER A C 1
ATOM 797 O O . SER A 1 104 ? -0.145 -14.868 45.257 1.00 84.94 104 SER A O 1
ATOM 799 N N . ILE A 1 105 ? -2.389 -14.712 45.214 1.00 84.75 105 ILE A N 1
ATOM 800 C CA . ILE A 1 105 ? -2.481 -14.134 43.869 1.00 84.75 105 ILE A CA 1
ATOM 801 C C . ILE A 1 105 ? -1.877 -12.728 43.881 1.00 84.75 105 ILE A C 1
ATOM 803 O O . ILE A 1 105 ? -0.970 -12.448 43.101 1.00 84.75 105 ILE A O 1
ATOM 807 N N . VAL A 1 106 ? -2.294 -11.864 44.811 1.00 88.06 106 VAL A N 1
ATOM 808 C CA . VAL A 1 106 ? -1.761 -10.497 44.925 1.00 88.06 106 VAL A CA 1
ATOM 809 C C . VAL A 1 106 ? -0.253 -10.517 45.156 1.00 88.06 106 VAL A C 1
ATOM 811 O O . VAL A 1 106 ? 0.463 -9.750 44.522 1.00 88.06 106 VAL A O 1
ATOM 814 N N . LEU A 1 107 ? 0.248 -11.426 45.996 1.00 88.50 107 LEU A N 1
ATOM 815 C CA . LEU A 1 107 ? 1.681 -11.562 46.239 1.00 88.50 107 LEU A CA 1
ATOM 816 C C . LEU A 1 107 ? 2.430 -12.077 45.000 1.00 88.50 107 LEU A C 1
ATOM 818 O O . LEU A 1 107 ? 3.534 -11.613 44.731 1.00 88.50 107 LEU A O 1
ATOM 822 N N . SER A 1 108 ? 1.827 -12.974 44.210 1.00 90.00 108 SER A N 1
ATOM 823 C CA . SER A 1 108 ? 2.423 -13.454 42.954 1.00 90.00 108 SER A CA 1
ATOM 824 C C . SER A 1 108 ? 2.517 -12.365 41.877 1.00 90.00 108 SER A C 1
ATOM 826 O O . SER A 1 108 ? 3.450 -12.377 41.080 1.00 90.00 108 SER A O 1
ATOM 828 N N . TYR A 1 109 ? 1.598 -11.392 41.894 1.00 86.06 109 TYR A N 1
ATOM 829 C CA . TYR A 1 109 ? 1.605 -10.228 41.000 1.00 86.06 109 TYR A CA 1
ATOM 830 C C . TYR A 1 109 ? 2.225 -8.974 41.636 1.00 86.06 109 TYR A C 1
ATOM 832 O O . TYR A 1 109 ? 2.277 -7.926 40.992 1.00 86.06 109 TYR A O 1
ATOM 840 N N . ALA A 1 110 ? 2.739 -9.060 42.869 1.00 88.81 110 ALA A N 1
ATOM 841 C CA . ALA A 1 110 ? 3.206 -7.901 43.631 1.00 88.81 110 ALA A CA 1
ATOM 842 C C . ALA A 1 110 ? 4.307 -7.109 42.916 1.00 88.81 110 ALA A C 1
ATOM 844 O O . ALA A 1 110 ? 4.349 -5.889 43.034 1.00 88.81 110 ALA A O 1
ATOM 845 N N . THR A 1 111 ? 5.173 -7.782 42.155 1.00 86.88 111 THR A N 1
ATOM 846 C CA . THR A 1 111 ? 6.244 -7.147 41.372 1.00 86.88 111 THR A CA 1
ATOM 847 C C . THR A 1 111 ? 5.747 -6.563 40.049 1.00 86.88 111 THR A C 1
ATOM 849 O O . THR A 1 111 ? 6.312 -5.589 39.562 1.00 86.88 111 THR A O 1
ATOM 852 N N . ALA A 1 112 ? 4.649 -7.081 39.493 1.00 88.00 112 ALA A N 1
ATOM 853 C CA . ALA A 1 112 ? 4.060 -6.577 38.256 1.00 88.00 112 ALA A CA 1
ATOM 854 C C . ALA A 1 112 ? 3.323 -5.241 38.458 1.00 88.00 112 ALA A C 1
ATOM 856 O O . ALA A 1 112 ? 3.265 -4.428 37.537 1.00 88.00 112 ALA A O 1
ATOM 857 N N . PHE A 1 113 ? 2.784 -4.965 39.650 1.00 88.25 113 PHE A N 1
ATOM 858 C CA . PHE A 1 113 ? 2.125 -3.685 39.948 1.00 88.25 113 PHE A CA 1
ATOM 859 C C . PHE A 1 113 ? 3.057 -2.462 39.863 1.00 88.25 113 PHE A C 1
ATOM 861 O O . PHE A 1 113 ? 2.711 -1.523 39.148 1.00 88.25 113 PHE A O 1
ATOM 868 N N . PRO A 1 114 ? 4.240 -2.427 40.510 1.00 90.19 114 PRO A N 1
ATOM 869 C CA . PRO A 1 114 ? 5.162 -1.304 40.360 1.00 90.19 114 PRO A CA 1
ATOM 870 C C . PRO A 1 114 ? 5.757 -1.227 38.949 1.00 90.19 114 PRO A C 1
ATOM 872 O O . PRO A 1 114 ? 5.957 -0.126 38.443 1.00 90.19 114 PRO A O 1
ATOM 875 N N . GLU A 1 115 ? 5.985 -2.362 38.276 1.00 88.69 115 GLU A N 1
ATOM 876 C CA . GLU A 1 115 ? 6.452 -2.377 36.883 1.00 88.69 115 GLU A CA 1
ATOM 877 C C . GLU A 1 115 ? 5.415 -1.783 35.923 1.00 88.69 115 GLU A C 1
ATOM 879 O O . GLU A 1 115 ? 5.754 -0.962 35.072 1.00 88.69 115 GLU A O 1
ATOM 884 N N . THR A 1 116 ? 4.143 -2.163 36.056 1.00 90.88 116 THR A N 1
ATOM 885 C CA . THR A 1 116 ? 3.057 -1.628 35.221 1.00 90.88 116 THR A CA 1
ATOM 886 C C . THR A 1 116 ? 2.746 -0.178 35.555 1.00 90.88 116 THR A C 1
ATOM 888 O O . THR A 1 116 ? 2.568 0.608 34.631 1.00 90.88 116 THR A O 1
ATOM 891 N N . ALA A 1 117 ? 2.771 0.215 36.831 1.00 89.88 117 ALA A N 1
ATOM 892 C CA . ALA A 1 117 ? 2.656 1.615 37.228 1.00 89.88 117 ALA A CA 1
ATOM 893 C C . ALA A 1 117 ? 3.799 2.454 36.639 1.00 89.88 117 ALA A C 1
ATOM 895 O O . ALA A 1 117 ? 3.544 3.494 36.044 1.00 89.88 117 ALA A O 1
ATOM 896 N N . SER A 1 118 ? 5.046 1.974 36.705 1.00 88.31 118 SER A N 1
ATOM 897 C CA . SER A 1 118 ? 6.193 2.646 36.083 1.00 88.31 118 SER A CA 1
ATOM 898 C C . SER A 1 118 ? 6.049 2.749 34.561 1.00 88.31 118 SER A C 1
ATOM 900 O O . SER A 1 118 ? 6.329 3.808 34.000 1.00 88.31 118 SER A O 1
ATOM 902 N N . ARG A 1 119 ? 5.553 1.700 33.888 1.00 87.94 119 ARG A N 1
ATOM 903 C CA . ARG A 1 119 ? 5.269 1.726 32.442 1.00 87.94 119 ARG A CA 1
ATOM 904 C C . ARG A 1 119 ? 4.139 2.686 32.082 1.00 87.94 119 ARG A C 1
ATOM 906 O O . ARG A 1 119 ? 4.254 3.367 31.072 1.00 87.94 119 ARG A O 1
ATOM 913 N N . LEU A 1 120 ? 3.073 2.754 32.878 1.00 88.75 120 LEU A N 1
ATOM 914 C CA . LEU A 1 120 ? 1.958 3.679 32.660 1.00 88.75 120 LEU A CA 1
ATOM 915 C C . LEU A 1 120 ? 2.374 5.129 32.903 1.00 88.75 120 LEU A C 1
ATOM 917 O O . LEU A 1 120 ? 2.026 5.985 32.099 1.00 88.75 120 LEU A O 1
ATOM 921 N N . THR A 1 121 ? 3.171 5.400 33.939 1.00 87.56 121 THR A N 1
ATOM 922 C CA . THR A 1 121 ? 3.767 6.725 34.156 1.00 87.56 121 THR A CA 1
ATOM 923 C C . THR A 1 121 ? 4.678 7.095 32.989 1.00 87.56 121 THR A C 1
ATOM 925 O O . THR A 1 121 ? 4.506 8.152 32.397 1.00 87.56 121 THR A O 1
ATOM 928 N N . SER A 1 122 ? 5.556 6.179 32.568 1.00 85.69 122 SER A N 1
ATOM 929 C CA . SER A 1 122 ? 6.420 6.399 31.406 1.00 85.69 122 SER A CA 1
ATOM 930 C C . SER A 1 122 ? 5.637 6.601 30.104 1.00 85.69 122 SER A C 1
ATOM 932 O O . SER A 1 122 ? 6.104 7.342 29.251 1.00 85.69 122 SER A O 1
ATOM 934 N N . LEU A 1 123 ? 4.482 5.949 29.924 1.00 81.31 123 LEU A N 1
ATOM 935 C CA . LEU A 1 123 ? 3.595 6.131 28.767 1.00 81.31 123 LEU A CA 1
ATOM 936 C C . LEU A 1 123 ? 2.829 7.453 28.822 1.00 81.31 123 LEU A C 1
ATOM 938 O O . LEU A 1 123 ? 2.593 8.054 27.781 1.00 81.31 123 LEU A O 1
ATOM 942 N N . ASN A 1 124 ? 2.453 7.907 30.016 1.00 79.75 124 ASN A N 1
ATOM 943 C CA . ASN A 1 124 ? 1.825 9.208 30.216 1.00 79.75 124 ASN A CA 1
ATOM 944 C C . ASN A 1 124 ? 2.802 10.363 29.931 1.00 79.75 124 ASN A C 1
ATOM 946 O O . ASN A 1 124 ? 2.378 11.436 29.512 1.00 79.75 124 ASN A O 1
ATOM 950 N N . ASP A 1 125 ? 4.105 10.120 30.107 1.00 78.12 125 ASP A N 1
ATOM 951 C CA . ASP A 1 125 ? 5.169 11.069 29.767 1.00 78.12 125 ASP A CA 1
ATOM 952 C C . ASP A 1 125 ? 5.471 11.129 28.255 1.00 78.12 125 ASP A C 1
ATOM 954 O O . ASP A 1 125 ? 6.207 12.017 27.815 1.00 78.12 125 ASP A O 1
ATOM 958 N N . LEU A 1 126 ? 4.912 10.226 27.432 1.00 75.25 126 LEU A N 1
ATOM 959 C CA . LEU A 1 126 ? 5.003 10.357 25.978 1.00 75.25 126 LEU A CA 1
ATOM 960 C C . LEU A 1 126 ? 3.987 11.406 25.505 1.00 75.25 126 LEU A C 1
ATOM 962 O O . LEU A 1 126 ? 2.780 11.190 25.641 1.00 75.25 126 LEU A O 1
ATOM 966 N N . PRO A 1 127 ? 4.431 12.515 24.885 1.00 74.88 127 PRO A N 1
ATOM 967 C CA . PRO A 1 127 ? 3.502 13.435 24.259 1.00 74.88 127 PRO A CA 1
ATOM 968 C C . PRO A 1 127 ? 2.788 12.696 23.126 1.00 74.88 127 PRO A C 1
ATOM 970 O O . PRO A 1 127 ? 3.420 12.224 22.177 1.00 74.88 127 PRO A O 1
ATOM 973 N N . ILE A 1 128 ? 1.462 12.593 23.227 1.00 73.25 128 ILE A N 1
ATOM 974 C CA . ILE A 1 128 ? 0.627 12.194 22.094 1.00 73.25 128 ILE A CA 1
ATOM 975 C C . ILE A 1 128 ? 0.965 13.175 20.962 1.00 73.25 128 ILE A C 1
ATOM 977 O O . ILE A 1 128 ? 0.938 14.387 21.209 1.00 73.25 128 ILE A O 1
ATOM 981 N N . PRO A 1 129 ? 1.346 12.694 19.761 1.00 74.12 129 PRO A N 1
ATOM 982 C CA . PRO A 1 129 ? 1.701 13.581 18.667 1.00 74.12 129 PRO A CA 1
ATOM 983 C C . PRO A 1 129 ? 0.558 14.562 18.425 1.00 74.12 129 PRO A C 1
ATOM 985 O O . PRO A 1 129 ? -0.616 14.189 18.452 1.00 74.12 129 PRO A O 1
ATOM 988 N N . ASP A 1 130 ? 0.923 15.823 18.220 1.00 81.69 130 ASP A N 1
ATOM 989 C CA . ASP A 1 130 ? -0.024 16.897 17.968 1.00 81.69 130 ASP A CA 1
ATOM 990 C C . ASP A 1 130 ? -0.992 16.493 16.840 1.00 81.69 130 ASP A C 1
ATOM 992 O O . ASP A 1 130 ? -0.583 16.059 15.756 1.00 81.69 130 ASP A O 1
ATOM 996 N N . ALA A 1 131 ? -2.292 16.622 17.107 1.00 83.25 131 ALA A N 1
ATOM 997 C CA . ALA A 1 131 ? -3.340 16.287 16.154 1.00 83.25 131 ALA A CA 1
ATOM 998 C C . ALA A 1 131 ? -3.218 17.102 14.854 1.00 83.25 131 ALA A C 1
ATOM 1000 O O . ALA A 1 131 ? -3.574 16.590 13.794 1.00 83.25 131 ALA A O 1
ATOM 1001 N N . GLN A 1 132 ? -2.672 18.323 14.905 1.00 86.94 132 GLN A N 1
ATOM 1002 C CA . GLN A 1 132 ? -2.416 19.149 13.723 1.00 86.94 132 GLN A CA 1
ATOM 1003 C C . GLN A 1 132 ? -1.307 18.546 12.859 1.00 86.94 132 GLN A C 1
ATOM 1005 O O . GLN A 1 132 ? -1.486 18.441 11.650 1.00 86.94 132 GLN A O 1
ATOM 1010 N N . SER A 1 133 ? -0.209 18.063 13.451 1.00 85.94 133 SER A N 1
ATOM 1011 C CA . SER A 1 133 ? 0.834 17.338 12.708 1.00 85.94 133 SER A CA 1
ATOM 1012 C C . SER A 1 133 ? 0.296 16.081 12.011 1.00 85.94 133 SER A C 1
ATOM 1014 O O . SER A 1 133 ? 0.614 15.819 10.852 1.00 85.94 133 SER A O 1
ATOM 1016 N N . SER A 1 134 ? -0.593 15.342 12.681 1.00 88.50 134 SER A N 1
ATOM 1017 C CA . SER A 1 134 ? -1.230 14.151 12.111 1.00 88.50 134 SER A CA 1
ATOM 1018 C C . SER A 1 134 ? -2.222 14.513 10.999 1.00 88.50 134 SER A C 1
ATOM 1020 O O . SER A 1 134 ? -2.255 13.852 9.963 1.00 88.50 134 SER A O 1
ATOM 1022 N N . ALA A 1 135 ? -2.993 15.590 11.171 1.00 89.31 135 ALA A N 1
ATOM 1023 C CA . ALA A 1 135 ? -3.891 16.108 10.142 1.00 89.31 135 ALA A CA 1
ATOM 1024 C C . ALA A 1 135 ? -3.119 16.610 8.911 1.00 89.31 135 ALA A C 1
ATOM 1026 O O . ALA A 1 135 ? -3.487 16.276 7.788 1.00 89.31 135 ALA A O 1
ATOM 1027 N N . ALA A 1 136 ? -2.001 17.313 9.110 1.00 90.75 136 ALA A N 1
ATOM 1028 C CA . ALA A 1 136 ? -1.139 17.785 8.030 1.00 90.75 136 ALA A CA 1
ATOM 1029 C C . ALA A 1 136 ? -0.568 16.625 7.194 1.00 90.75 136 ALA A C 1
ATOM 1031 O O . ALA A 1 136 ? -0.480 16.727 5.972 1.00 90.75 136 ALA A O 1
ATOM 1032 N N . LEU A 1 137 ? -0.232 15.488 7.817 1.00 90.06 137 LEU A N 1
ATOM 1033 C CA . LEU A 1 137 ? 0.182 14.285 7.083 1.00 90.06 137 LEU A CA 1
ATOM 1034 C C . LEU A 1 137 ? -0.944 13.723 6.206 1.00 90.06 137 LEU A C 1
ATOM 1036 O O . LEU A 1 137 ? -0.695 13.322 5.070 1.00 90.06 137 LEU A O 1
ATOM 1040 N N . ILE A 1 138 ? -2.182 13.728 6.704 1.00 91.38 138 ILE A N 1
ATOM 1041 C CA . ILE A 1 138 ? -3.353 13.283 5.937 1.00 91.38 138 ILE A CA 1
ATOM 1042 C C . ILE A 1 138 ? -3.623 14.240 4.765 1.00 91.38 138 ILE A C 1
ATOM 1044 O O . ILE A 1 138 ? -3.929 13.792 3.661 1.00 91.38 138 ILE A O 1
ATOM 1048 N N . GLU A 1 139 ? -3.452 15.547 4.966 1.00 93.12 139 GLU A N 1
ATOM 1049 C CA . GLU A 1 139 ? -3.610 16.560 3.914 1.00 93.12 139 GLU A CA 1
ATOM 1050 C C . GLU A 1 139 ? -2.559 16.453 2.796 1.00 93.12 139 GLU A C 1
ATOM 1052 O O . GLU A 1 139 ? -2.840 16.811 1.648 1.00 93.12 139 GLU A O 1
ATOM 1057 N N . LEU A 1 140 ? -1.364 15.931 3.092 1.00 95.25 140 LEU A N 1
ATOM 1058 C CA . LEU A 1 140 ? -0.303 15.718 2.099 1.00 95.25 140 LEU A CA 1
ATOM 1059 C C . LEU A 1 140 ? -0.544 14.496 1.201 1.00 95.25 140 LEU A C 1
ATOM 1061 O O . LEU A 1 140 ? -0.045 14.464 0.073 1.00 95.25 140 LEU A O 1
ATOM 1065 N N . GLN A 1 141 ? -1.338 13.521 1.650 1.00 95.50 141 GLN A N 1
ATOM 1066 C CA . GLN A 1 141 ? -1.653 12.302 0.899 1.00 95.50 141 GLN A CA 1
ATOM 1067 C C . GLN A 1 141 ? -2.100 12.559 -0.560 1.00 95.50 141 GLN A C 1
ATOM 1069 O O . GLN A 1 141 ? -1.474 12.014 -1.472 1.00 95.50 141 GLN A O 1
ATOM 1074 N N . PRO A 1 142 ? -3.090 13.430 -0.851 1.00 96.12 142 PRO A N 1
ATOM 1075 C CA . PRO A 1 142 ? -3.514 13.687 -2.229 1.00 96.12 142 PRO A CA 1
ATOM 1076 C C . PRO A 1 142 ? -2.430 14.339 -3.098 1.00 96.12 142 PRO A C 1
ATOM 1078 O O 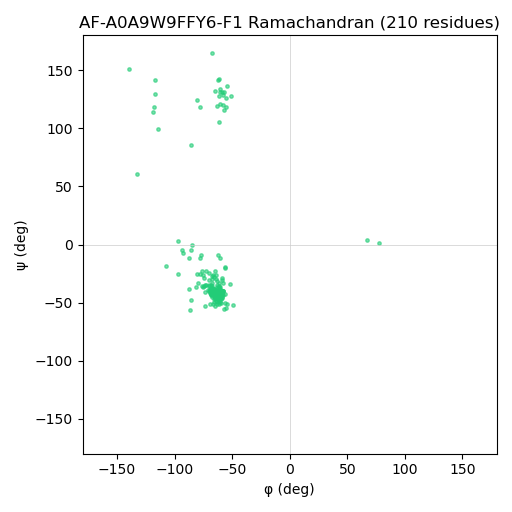. PRO A 1 142 ? -2.460 14.204 -4.322 1.00 96.12 142 PRO A O 1
ATOM 1081 N N . GLN A 1 143 ? -1.482 15.073 -2.506 1.00 95.62 143 GLN A N 1
ATOM 1082 C CA . GLN A 1 143 ? -0.369 15.652 -3.261 1.00 95.62 143 GLN A CA 1
ATOM 1083 C C . GLN A 1 143 ? 0.635 14.570 -3.668 1.00 95.62 143 GLN A C 1
ATOM 1085 O O . GLN A 1 143 ? 1.085 14.561 -4.814 1.00 95.62 143 GLN A O 1
ATOM 1090 N N . LEU A 1 144 ? 0.929 13.631 -2.764 1.00 96.81 144 LEU A N 1
ATOM 1091 C CA . LEU A 1 144 ? 1.764 12.468 -3.063 1.00 96.81 144 LEU A CA 1
ATOM 1092 C C . LEU A 1 144 ? 1.140 11.595 -4.152 1.00 96.81 144 LEU A C 1
ATOM 1094 O O . LEU A 1 144 ? 1.838 11.211 -5.088 1.00 96.81 144 LEU A O 1
ATOM 1098 N N . ASP A 1 145 ? -0.171 11.361 -4.093 1.00 97.00 145 ASP A N 1
ATOM 1099 C CA . ASP A 1 145 ? -0.878 10.565 -5.101 1.00 97.00 145 ASP A CA 1
ATOM 1100 C C . ASP A 1 145 ? -0.804 11.215 -6.494 1.00 97.00 145 ASP A C 1
ATOM 1102 O O . ASP A 1 145 ? -0.565 10.538 -7.498 1.00 97.00 145 ASP A O 1
ATOM 1106 N N . ARG A 1 146 ? -0.933 12.549 -6.572 1.00 97.25 146 ARG A N 1
ATOM 1107 C CA . ARG A 1 146 ? -0.752 13.296 -7.831 1.00 97.25 146 ARG A CA 1
ATOM 1108 C C . ARG A 1 146 ? 0.670 13.161 -8.368 1.00 97.25 146 ARG A C 1
ATOM 1110 O O . ARG A 1 146 ? 0.844 12.910 -9.558 1.00 97.25 146 ARG A O 1
ATOM 1117 N N . LEU A 1 147 ? 1.681 13.308 -7.512 1.00 97.75 147 LEU A N 1
ATOM 1118 C CA . LEU A 1 147 ? 3.080 13.161 -7.920 1.00 97.75 147 LEU A CA 1
ATOM 1119 C C . LEU A 1 147 ? 3.376 11.735 -8.398 1.00 97.75 147 LEU A C 1
ATOM 1121 O O . LEU A 1 147 ? 3.986 11.564 -9.453 1.00 97.75 147 LEU A O 1
ATOM 1125 N N . ALA A 1 148 ? 2.875 10.721 -7.695 1.00 97.75 148 ALA A N 1
ATOM 1126 C CA . ALA A 1 148 ? 3.010 9.324 -8.092 1.00 97.75 148 ALA A CA 1
ATOM 1127 C C . ALA A 1 148 ? 2.383 9.056 -9.473 1.00 97.75 148 ALA A C 1
ATOM 1129 O O . ALA A 1 148 ? 2.993 8.382 -10.305 1.00 97.75 148 ALA A O 1
ATOM 1130 N N . ALA A 1 149 ? 1.214 9.641 -9.760 1.00 97.81 149 ALA A N 1
ATOM 1131 C CA . ALA A 1 149 ? 0.586 9.545 -11.078 1.00 97.81 149 ALA A CA 1
ATOM 1132 C C . ALA A 1 149 ? 1.452 10.183 -12.178 1.00 97.81 149 ALA A C 1
ATOM 1134 O O . ALA A 1 149 ? 1.694 9.557 -13.211 1.00 97.81 149 ALA A O 1
ATOM 1135 N N . THR A 1 150 ? 1.994 11.384 -11.939 1.00 98.12 150 THR A N 1
ATOM 1136 C CA . THR A 1 150 ? 2.898 12.033 -12.907 1.00 98.12 150 THR A CA 1
ATOM 1137 C C . THR A 1 150 ? 4.185 11.237 -13.125 1.00 98.12 150 THR A C 1
ATOM 1139 O O . THR A 1 150 ? 4.667 11.133 -14.251 1.00 98.12 150 THR A O 1
ATOM 1142 N N . GLN A 1 151 ? 4.726 10.614 -12.074 1.00 97.94 151 GLN A N 1
ATOM 1143 C CA . GLN A 1 151 ? 5.915 9.773 -12.174 1.00 97.94 151 GLN A CA 1
ATOM 1144 C C . GLN A 1 151 ? 5.645 8.517 -13.012 1.00 97.94 151 GLN A C 1
ATOM 1146 O O . GLN A 1 151 ? 6.493 8.122 -13.813 1.00 97.94 151 GLN A O 1
ATOM 1151 N N . ALA A 1 152 ? 4.467 7.906 -12.866 1.00 97.94 152 ALA A N 1
ATOM 1152 C CA . ALA A 1 152 ? 4.064 6.759 -13.674 1.00 97.94 152 ALA A CA 1
ATOM 1153 C C . ALA A 1 152 ? 3.933 7.126 -15.163 1.00 97.94 152 ALA A C 1
ATOM 1155 O O . ALA A 1 152 ? 4.430 6.396 -16.023 1.00 97.94 152 ALA A O 1
ATOM 1156 N N . GLU A 1 153 ? 3.340 8.282 -15.470 1.00 98.31 153 GLU A N 1
ATOM 1157 C CA . GLU A 1 153 ? 3.228 8.792 -16.842 1.00 98.31 153 GLU A CA 1
ATOM 1158 C C . GLU A 1 153 ? 4.609 9.061 -17.464 1.00 98.31 153 GLU A C 1
ATOM 1160 O O . GLU A 1 153 ? 4.907 8.602 -18.570 1.00 98.31 153 GLU A O 1
ATOM 1165 N N . GLN A 1 154 ? 5.499 9.727 -16.721 1.00 98.31 154 GLN A N 1
ATOM 1166 C CA . GLN A 1 154 ? 6.875 9.981 -17.155 1.00 98.31 154 GLN A CA 1
ATOM 1167 C C . GLN A 1 154 ? 7.659 8.685 -17.383 1.00 98.31 154 GLN A C 1
ATOM 1169 O O . GLN A 1 154 ? 8.376 8.566 -18.378 1.00 98.31 154 GLN A O 1
ATOM 1174 N N . ALA A 1 155 ? 7.516 7.693 -16.500 1.00 98.00 155 ALA A N 1
ATOM 1175 C CA . ALA A 1 155 ? 8.153 6.390 -16.662 1.00 98.00 155 ALA A CA 1
ATOM 1176 C C . ALA A 1 155 ? 7.672 5.680 -17.940 1.00 98.00 155 ALA A C 1
ATOM 1178 O O . ALA A 1 155 ? 8.492 5.120 -18.676 1.00 98.00 155 ALA A O 1
ATOM 1179 N N . GLY A 1 156 ? 6.373 5.774 -18.244 1.00 98.06 156 GLY A N 1
ATOM 1180 C CA . GLY A 1 156 ? 5.792 5.309 -19.502 1.00 98.06 156 GLY A CA 1
ATOM 1181 C C . GLY A 1 156 ? 6.447 5.976 -20.712 1.00 98.06 156 GLY A C 1
ATOM 1182 O O . GLY A 1 156 ? 7.034 5.289 -21.552 1.00 98.06 156 GLY A O 1
ATOM 1183 N N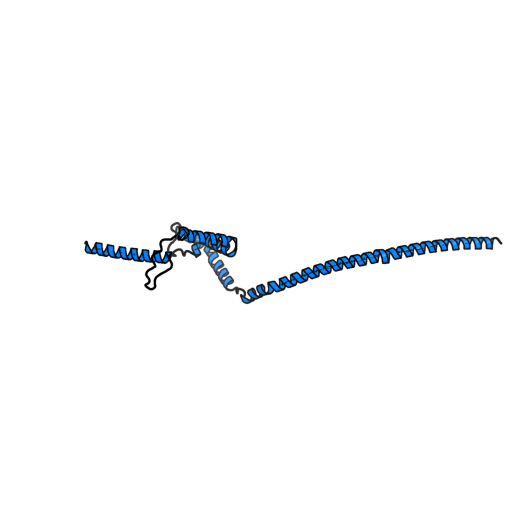 . ALA A 1 157 ? 6.462 7.310 -20.751 1.00 98.31 157 ALA A N 1
ATOM 1184 C CA . ALA A 1 157 ? 7.062 8.075 -21.847 1.00 98.31 157 ALA A CA 1
ATOM 1185 C C . ALA A 1 157 ? 8.560 7.769 -22.041 1.00 98.31 157 ALA A C 1
ATOM 1187 O O . ALA A 1 157 ? 9.023 7.583 -23.169 1.00 98.31 157 ALA A O 1
ATOM 1188 N N . ILE A 1 158 ? 9.327 7.657 -20.951 1.00 98.31 158 ILE A N 1
ATOM 1189 C CA . ILE A 1 158 ? 10.752 7.298 -21.004 1.00 98.31 158 ILE A CA 1
ATOM 1190 C C . ILE A 1 158 ? 10.932 5.892 -21.582 1.00 98.31 158 ILE A C 1
ATOM 1192 O O . ILE A 1 158 ? 11.835 5.678 -22.393 1.00 98.31 158 ILE A O 1
ATOM 1196 N N . SER A 1 159 ? 10.091 4.932 -21.189 1.00 97.44 159 SER A N 1
ATOM 1197 C CA . SER A 1 159 ? 10.171 3.566 -21.710 1.00 97.44 159 SER A CA 1
ATOM 1198 C C . SER A 1 159 ? 9.918 3.522 -23.221 1.00 97.44 159 SER A C 1
ATOM 1200 O O . SER A 1 159 ? 10.687 2.900 -23.956 1.00 97.44 159 SER A O 1
ATOM 1202 N N . GLU A 1 160 ? 8.932 4.274 -23.713 1.00 98.31 160 GLU A N 1
ATOM 1203 C CA . GLU A 1 160 ? 8.657 4.378 -25.144 1.00 98.31 160 GLU A CA 1
ATOM 1204 C C . GLU A 1 160 ? 9.806 5.037 -25.906 1.00 98.31 160 GLU A C 1
ATOM 1206 O O . GLU A 1 160 ? 10.227 4.537 -26.953 1.00 98.31 160 GLU A O 1
ATOM 1211 N N . LEU A 1 161 ? 10.339 6.145 -25.383 1.00 98.56 161 LEU A N 1
ATOM 1212 C CA . LEU A 1 161 ? 11.467 6.844 -25.992 1.00 98.56 161 LEU A CA 1
ATOM 1213 C C . LEU A 1 161 ? 12.705 5.950 -26.063 1.00 98.56 161 LEU A C 1
ATOM 1215 O O . LEU A 1 161 ? 13.381 5.951 -27.090 1.00 98.56 161 LEU A O 1
ATOM 1219 N N . ARG A 1 162 ? 12.964 5.139 -25.030 1.00 98.25 162 ARG A N 1
ATOM 1220 C CA . ARG A 1 162 ? 14.051 4.146 -25.026 1.00 98.25 162 ARG A CA 1
ATOM 1221 C C . ARG A 1 162 ? 13.869 3.088 -26.108 1.00 98.25 162 ARG A C 1
ATOM 1223 O O . ARG A 1 162 ? 14.829 2.748 -26.790 1.00 98.25 162 ARG A O 1
ATOM 1230 N N . VAL A 1 163 ? 12.651 2.586 -26.306 1.00 98.31 163 VAL A N 1
ATOM 1231 C CA . VAL A 1 163 ? 12.374 1.609 -27.372 1.00 98.31 163 VAL A CA 1
ATOM 1232 C C . VAL A 1 163 ? 12.558 2.243 -28.752 1.00 98.31 163 VAL A C 1
ATOM 1234 O O . VAL A 1 163 ? 13.167 1.639 -29.635 1.00 98.31 163 VAL A O 1
ATOM 1237 N N . ARG A 1 164 ? 12.065 3.471 -28.955 1.00 98.25 164 ARG A N 1
ATOM 1238 C CA . ARG A 1 164 ? 12.213 4.181 -30.236 1.00 98.25 164 ARG A CA 1
ATOM 1239 C C . ARG A 1 164 ? 13.675 4.505 -30.534 1.00 98.25 164 ARG A C 1
ATOM 1241 O O . ARG A 1 164 ? 14.118 4.266 -31.654 1.00 98.25 164 ARG A O 1
ATOM 1248 N N . SER A 1 165 ? 14.431 4.994 -29.551 1.00 98.25 165 SER A N 1
ATOM 1249 C CA . SER A 1 165 ? 15.850 5.308 -29.730 1.00 98.25 165 SER A CA 1
ATOM 1250 C C . SER A 1 165 ? 16.677 4.052 -29.997 1.00 98.25 165 SER A C 1
ATOM 1252 O O . SER A 1 165 ? 17.489 4.061 -30.918 1.00 98.25 165 SER A O 1
ATOM 1254 N N . ALA A 1 166 ? 16.408 2.949 -29.291 1.00 98.25 166 ALA A N 1
ATOM 1255 C CA . ALA A 1 166 ? 17.058 1.667 -29.547 1.00 98.25 166 ALA A CA 1
ATOM 1256 C C . ALA A 1 166 ? 16.826 1.182 -30.986 1.00 98.25 166 ALA A C 1
ATOM 1258 O O . ALA A 1 166 ? 17.775 0.779 -31.650 1.00 98.25 166 ALA A O 1
ATOM 1259 N N . ARG A 1 167 ? 15.596 1.293 -31.513 1.00 97.81 167 ARG A N 1
ATOM 1260 C CA . ARG A 1 167 ? 15.290 0.924 -32.909 1.00 97.81 167 ARG A CA 1
ATOM 1261 C C . ARG A 1 167 ? 16.019 1.795 -33.930 1.00 97.81 167 ARG A C 1
ATOM 1263 O O . ARG A 1 167 ? 16.493 1.286 -34.941 1.00 97.81 167 ARG A O 1
ATOM 1270 N N . VAL A 1 168 ? 16.097 3.104 -33.688 1.00 98.19 168 VAL A N 1
ATOM 1271 C CA . VAL A 1 168 ? 16.826 4.022 -34.580 1.00 98.19 168 VAL A CA 1
ATOM 1272 C C . VAL A 1 168 ? 18.319 3.706 -34.569 1.00 98.19 168 VAL A C 1
ATOM 1274 O O . VAL A 1 168 ? 18.922 3.621 -35.636 1.00 98.19 168 VAL A O 1
ATOM 1277 N N . LEU A 1 169 ? 18.896 3.476 -33.386 1.00 98.06 169 LEU A N 1
ATOM 1278 C CA . LEU A 1 169 ? 20.295 3.076 -33.248 1.00 98.06 169 LEU A CA 1
ATOM 1279 C C . LEU A 1 169 ? 20.564 1.745 -33.945 1.00 98.06 169 LEU A C 1
ATOM 1281 O O . LEU A 1 169 ? 21.508 1.662 -34.722 1.00 98.06 169 LEU A O 1
ATOM 1285 N N . GLN A 1 170 ? 19.715 0.738 -33.736 1.00 97.50 170 GLN A N 1
ATOM 1286 C CA . GLN A 1 170 ? 19.823 -0.554 -34.409 1.00 97.50 170 GLN A CA 1
ATOM 1287 C C . GLN A 1 170 ? 19.848 -0.383 -35.932 1.00 97.50 170 GLN A C 1
ATOM 1289 O O . GLN A 1 170 ? 20.774 -0.851 -36.586 1.00 97.50 170 GLN A O 1
ATOM 1294 N N . ARG A 1 171 ? 18.888 0.364 -36.491 1.00 96.62 171 ARG A N 1
ATOM 1295 C CA . ARG A 1 171 ? 18.832 0.624 -37.934 1.00 96.62 171 ARG A CA 1
ATOM 1296 C C . ARG A 1 171 ? 20.078 1.352 -38.440 1.00 96.62 171 ARG A C 1
ATOM 1298 O O . ARG A 1 171 ? 20.549 1.070 -39.538 1.00 96.62 171 ARG A O 1
ATOM 1305 N N . TRP A 1 172 ? 20.595 2.306 -37.668 1.00 97.81 172 TRP A N 1
ATOM 1306 C CA . TRP A 1 17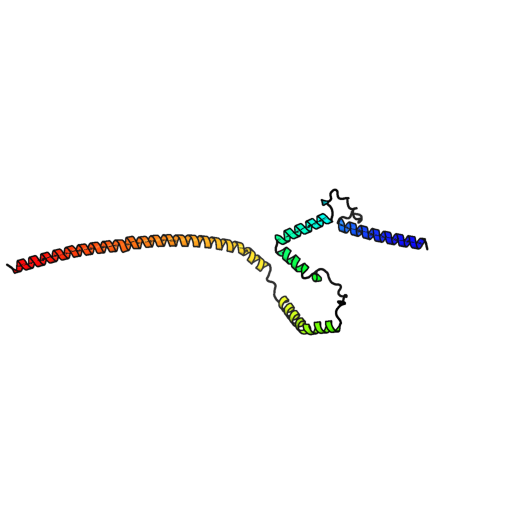2 ? 21.817 3.022 -38.020 1.00 97.81 172 TRP A CA 1
ATOM 1307 C C . TRP A 1 172 ? 23.046 2.106 -37.994 1.00 97.81 172 TRP A C 1
ATOM 1309 O O . TRP A 1 172 ? 23.864 2.177 -38.906 1.00 97.81 172 TRP A O 1
ATOM 1319 N N . TYR A 1 173 ? 23.155 1.206 -37.016 1.00 97.94 173 TYR A N 1
ATOM 1320 C CA . TYR A 1 173 ? 24.225 0.209 -36.980 1.00 97.94 173 TYR A CA 1
ATOM 1321 C C . TYR A 1 173 ? 24.135 -0.768 -38.155 1.00 97.94 173 TYR A C 1
ATOM 1323 O O . TYR A 1 173 ? 25.131 -0.974 -38.842 1.00 97.94 173 TYR A O 1
ATOM 1331 N N . GLU A 1 174 ? 22.955 -1.326 -38.421 1.00 96.81 174 GLU A N 1
ATOM 1332 C CA . GLU A 1 174 ? 22.746 -2.306 -39.493 1.00 96.81 174 GLU A CA 1
ATOM 1333 C C . G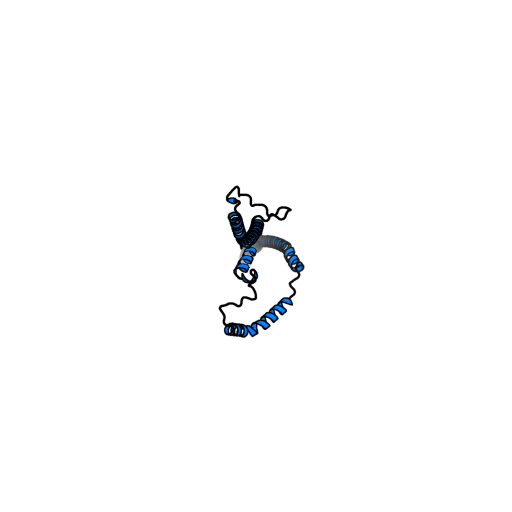LU A 1 174 ? 22.991 -1.699 -40.880 1.00 96.81 174 GLU A C 1
ATOM 1335 O O . GLU A 1 174 ? 23.780 -2.216 -41.663 1.00 96.81 174 GLU A O 1
ATOM 1340 N N . ILE A 1 175 ? 22.345 -0.575 -41.196 1.00 95.38 175 ILE A N 1
ATOM 1341 C CA . ILE A 1 175 ? 22.425 0.010 -42.542 1.00 95.38 175 ILE A CA 1
ATOM 1342 C C . ILE A 1 175 ? 23.656 0.903 -42.674 1.00 95.38 175 ILE A C 1
ATOM 1344 O O . ILE A 1 175 ? 24.378 0.844 -43.666 1.00 95.38 175 ILE A O 1
ATOM 1348 N N . GLY A 1 176 ? 23.861 1.776 -41.690 1.00 93.12 176 GLY A N 1
ATOM 1349 C CA . GLY A 1 176 ? 24.889 2.804 -41.741 1.00 93.12 176 GLY A CA 1
ATOM 1350 C C . GLY A 1 176 ? 26.277 2.219 -41.558 1.00 93.12 176 GLY A C 1
ATOM 1351 O O . GLY A 1 176 ? 27.138 2.464 -42.393 1.00 93.12 176 GLY A O 1
ATOM 1352 N N . LEU A 1 177 ? 26.507 1.447 -40.494 1.00 96.00 177 LEU A N 1
ATOM 1353 C CA . LEU A 1 177 ? 27.844 0.928 -40.201 1.00 96.00 177 LEU A CA 1
ATOM 1354 C C . LEU A 1 177 ? 28.129 -0.386 -40.933 1.00 96.00 177 LEU A C 1
ATOM 1356 O O . LEU A 1 177 ? 29.097 -0.462 -41.683 1.00 96.00 177 LEU A O 1
ATOM 1360 N N . VAL A 1 178 ? 27.290 -1.405 -40.732 1.00 96.69 178 VAL A N 1
ATOM 1361 C CA . VAL A 1 178 ? 27.516 -2.735 -41.316 1.00 96.69 178 VAL A CA 1
ATOM 1362 C C . VAL A 1 178 ? 27.325 -2.691 -42.829 1.00 96.69 178 VAL A C 1
ATOM 1364 O O . VAL A 1 178 ? 28.243 -3.053 -43.556 1.00 96.69 178 VAL A O 1
ATOM 1367 N N . GLY A 1 179 ? 26.203 -2.150 -43.311 1.00 96.00 179 GLY A N 1
ATOM 1368 C CA . GLY A 1 179 ? 25.942 -2.041 -44.748 1.00 96.00 179 GLY A CA 1
ATOM 1369 C C . GLY A 1 179 ? 26.984 -1.210 -45.508 1.00 96.00 179 GLY A C 1
ATOM 1370 O O . GLY A 1 179 ? 27.388 -1.584 -46.609 1.00 96.00 179 GLY A O 1
ATOM 1371 N N . SER A 1 180 ? 27.482 -0.106 -44.930 1.00 95.31 180 SER A N 1
ATOM 1372 C CA . SER A 1 180 ? 28.585 0.631 -45.568 1.00 95.31 180 SER A CA 1
ATOM 1373 C C . SER A 1 180 ? 29.896 -0.151 -45.532 1.00 95.31 180 SER A C 1
ATOM 1375 O O . SER A 1 180 ? 30.611 -0.140 -46.528 1.00 95.31 180 SER A O 1
ATOM 1377 N N . GLY A 1 181 ? 30.194 -0.860 -44.439 1.00 96.31 181 GLY A N 1
ATOM 1378 C CA . GLY A 1 181 ? 31.365 -1.728 -44.327 1.00 96.31 181 GLY A CA 1
ATOM 1379 C C . GLY A 1 181 ? 31.371 -2.857 -45.359 1.00 96.31 181 GLY A C 1
ATOM 1380 O O . GLY A 1 181 ? 32.396 -3.085 -45.994 1.00 96.31 181 GLY A O 1
ATOM 1381 N N . GLU A 1 182 ? 30.229 -3.509 -45.587 1.00 96.06 182 GLU A N 1
ATOM 1382 C CA . GLU A 1 182 ? 30.069 -4.527 -46.636 1.00 96.06 182 GLU A CA 1
ATOM 1383 C C . GLU A 1 182 ? 30.318 -3.943 -48.029 1.00 96.06 182 GLU A C 1
ATOM 1385 O O . GLU A 1 182 ? 31.043 -4.536 -48.827 1.00 96.06 182 GLU A O 1
ATOM 1390 N N . CYS A 1 183 ? 29.781 -2.749 -48.302 1.00 95.69 183 CYS A N 1
ATOM 1391 C CA . CYS A 1 183 ? 30.034 -2.049 -49.557 1.00 95.69 183 CYS A CA 1
ATOM 1392 C C . CYS A 1 183 ? 31.532 -1.740 -49.706 1.00 95.69 183 CYS A C 1
ATOM 1394 O O . CYS A 1 183 ? 32.141 -2.120 -50.699 1.00 95.69 183 CYS A O 1
ATOM 1396 N N . TRP A 1 184 ? 32.172 -1.137 -48.702 1.00 96.69 184 TRP A N 1
ATOM 1397 C CA . TRP A 1 184 ? 33.612 -0.865 -48.742 1.00 96.69 184 TRP A CA 1
ATOM 1398 C C . TRP A 1 184 ? 34.445 -2.129 -48.979 1.00 96.69 184 TRP A C 1
ATOM 1400 O O . TRP A 1 184 ? 35.345 -2.100 -49.816 1.00 96.69 184 TRP A O 1
ATOM 1410 N N . ALA A 1 185 ? 34.104 -3.241 -48.326 1.00 97.25 185 ALA A N 1
ATOM 1411 C CA . ALA A 1 185 ? 34.779 -4.521 -48.517 1.00 97.25 185 ALA A CA 1
ATOM 1412 C C . ALA A 1 185 ? 34.597 -5.079 -49.941 1.00 97.25 185 ALA A C 1
ATOM 1414 O O . ALA A 1 185 ? 35.547 -5.596 -50.530 1.00 97.25 185 ALA A O 1
ATOM 1415 N N . GLU A 1 186 ? 33.405 -4.952 -50.534 1.00 97.44 186 GLU A N 1
ATOM 1416 C CA . GLU A 1 186 ? 33.177 -5.338 -51.931 1.00 97.44 186 GLU A CA 1
ATOM 1417 C C . GLU A 1 186 ? 34.031 -4.491 -52.886 1.00 97.44 186 GLU A C 1
ATOM 1419 O O . GLU A 1 186 ? 34.679 -5.020 -53.794 1.00 97.44 186 GLU A O 1
ATOM 1424 N N . TRP A 1 187 ? 34.061 -3.173 -52.675 1.00 97.56 187 TRP A N 1
ATOM 1425 C CA . TRP A 1 187 ? 34.859 -2.254 -53.485 1.00 97.56 187 TRP A CA 1
ATOM 1426 C C . TRP A 1 187 ? 36.358 -2.540 -53.364 1.00 97.56 187 TRP A C 1
ATOM 1428 O O . TRP A 1 187 ? 37.047 -2.564 -54.385 1.00 97.56 187 TRP A O 1
ATOM 1438 N N . GLU A 1 188 ? 36.854 -2.820 -52.158 1.00 97.56 188 GLU A N 1
ATOM 1439 C CA . GLU A 1 188 ? 38.238 -3.237 -51.919 1.00 97.56 188 GLU A CA 1
ATOM 1440 C C . GLU A 1 188 ? 38.553 -4.556 -52.637 1.00 97.56 188 GLU A C 1
ATOM 1442 O O . GLU A 1 188 ? 39.533 -4.633 -53.377 1.00 97.56 188 GLU A O 1
ATOM 1447 N N . GLY A 1 189 ? 37.674 -5.560 -52.544 1.00 97.44 189 GLY A N 1
ATOM 1448 C CA . GLY A 1 189 ? 37.848 -6.834 -53.248 1.00 97.44 189 GLY A CA 1
ATOM 1449 C C . GLY A 1 189 ? 37.875 -6.688 -54.775 1.00 97.44 189 GLY A C 1
ATOM 1450 O O . GLY A 1 189 ? 38.662 -7.353 -55.460 1.00 97.44 189 GLY A O 1
ATOM 1451 N N . ARG A 1 190 ? 37.057 -5.785 -55.334 1.00 97.06 190 ARG A N 1
ATOM 1452 C CA . ARG A 1 190 ? 37.078 -5.451 -56.769 1.00 97.06 190 ARG A CA 1
ATOM 1453 C C . ARG A 1 190 ? 38.361 -4.727 -57.165 1.00 97.06 190 ARG A C 1
ATOM 1455 O O . ARG A 1 190 ? 38.933 -5.058 -58.205 1.00 97.06 190 ARG A O 1
ATOM 1462 N N . LEU A 1 191 ? 38.815 -3.773 -56.353 1.00 97.88 191 LEU A N 1
ATOM 1463 C CA . LEU A 1 191 ? 40.060 -3.044 -56.582 1.00 97.88 191 LEU A CA 1
ATOM 1464 C C . LEU A 1 191 ? 41.260 -3.996 -56.555 1.00 97.88 191 LEU A C 1
ATOM 1466 O O . LEU A 1 191 ? 42.068 -3.972 -57.478 1.00 97.88 191 LEU A O 1
ATOM 1470 N N . GLU A 1 192 ? 41.316 -4.903 -55.581 1.00 97.06 192 GLU A N 1
ATOM 1471 C CA . GLU A 1 192 ? 42.346 -5.941 -55.490 1.00 97.06 192 GLU A CA 1
ATOM 1472 C C . GLU A 1 192 ? 42.279 -6.903 -56.694 1.00 97.06 192 GLU A C 1
ATOM 1474 O O . GLU A 1 192 ? 43.292 -7.391 -57.197 1.00 97.06 192 GLU A O 1
ATOM 1479 N N . GLY A 1 193 ? 41.077 -7.187 -57.209 1.00 96.81 193 GLY A N 1
ATOM 1480 C CA . GLY A 1 193 ? 40.867 -7.893 -58.479 1.00 96.81 193 GLY A CA 1
ATOM 1481 C C . GLY A 1 193 ? 41.588 -7.221 -59.647 1.00 96.81 193 GLY A C 1
ATOM 1482 O O . GLY A 1 193 ? 42.404 -7.854 -60.322 1.00 96.81 193 GLY A O 1
ATOM 1483 N N . VAL A 1 194 ? 41.324 -5.929 -59.836 1.00 97.19 194 VAL A N 1
ATOM 1484 C CA . VAL A 1 194 ? 41.938 -5.110 -60.888 1.00 97.19 194 VAL A CA 1
ATOM 1485 C C . VAL A 1 194 ? 43.448 -4.986 -60.684 1.00 97.19 194 VAL A C 1
ATOM 1487 O O . VAL A 1 194 ? 44.200 -5.166 -61.639 1.00 97.19 194 VAL A O 1
ATOM 1490 N N . GLU A 1 195 ? 43.913 -4.752 -59.456 1.00 96.31 195 GLU A N 1
ATOM 1491 C CA . GLU A 1 195 ? 45.340 -4.658 -59.128 1.00 96.31 195 GLU A CA 1
ATOM 1492 C C . GLU A 1 195 ? 46.080 -5.949 -59.499 1.00 96.31 195 GLU A C 1
ATOM 1494 O O . GLU A 1 195 ? 47.117 -5.914 -60.168 1.00 96.31 195 GLU A O 1
ATOM 1499 N N . ARG A 1 196 ? 45.514 -7.113 -59.156 1.00 95.44 196 ARG A N 1
ATOM 1500 C CA . ARG A 1 196 ? 46.089 -8.409 -59.538 1.00 95.44 196 ARG A CA 1
ATOM 1501 C C . ARG A 1 196 ? 46.150 -8.583 -61.057 1.00 95.44 196 ARG A C 1
ATOM 1503 O O . ARG A 1 196 ? 47.123 -9.150 -61.553 1.00 95.44 196 ARG A O 1
ATOM 1510 N N . GLU A 1 197 ? 45.144 -8.135 -61.807 1.00 95.69 197 GLU A N 1
ATOM 1511 C CA . GLU A 1 197 ? 45.162 -8.200 -63.275 1.00 95.69 197 GLU A CA 1
ATOM 1512 C C . GLU A 1 197 ? 46.201 -7.265 -63.900 1.00 95.69 197 GLU A C 1
ATOM 1514 O O . GLU A 1 197 ? 46.919 -7.680 -64.815 1.00 95.69 197 GLU A O 1
ATOM 1519 N N . VAL A 1 198 ? 46.314 -6.034 -63.396 1.00 95.88 198 VAL A N 1
ATOM 1520 C CA . VAL A 1 198 ? 47.329 -5.062 -63.825 1.00 95.88 198 VAL A CA 1
ATOM 1521 C C . VAL A 1 198 ? 48.724 -5.628 -63.576 1.00 95.88 198 VAL A C 1
ATOM 1523 O O . VAL A 1 198 ? 49.501 -5.749 -64.522 1.00 95.88 198 VAL A O 1
ATOM 1526 N N . ARG A 1 199 ? 48.988 -6.126 -62.363 1.00 93.62 199 ARG A N 1
ATOM 1527 C CA . ARG A 1 199 ? 50.268 -6.743 -61.999 1.00 93.62 199 ARG A CA 1
ATOM 1528 C C . ARG A 1 199 ? 50.614 -7.944 -62.879 1.00 93.62 199 ARG A C 1
ATOM 1530 O O . ARG A 1 199 ? 51.759 -8.097 -63.296 1.00 93.62 199 ARG A O 1
ATOM 1537 N N . ARG A 1 200 ? 49.639 -8.802 -63.214 1.00 92.81 200 ARG A N 1
ATOM 1538 C CA . ARG A 1 200 ? 49.867 -9.910 -64.165 1.00 92.81 200 ARG A CA 1
ATOM 1539 C C . ARG A 1 200 ? 50.293 -9.382 -65.533 1.00 92.81 200 ARG A C 1
ATOM 1541 O O . ARG A 1 200 ? 51.239 -9.909 -66.110 1.00 92.81 200 ARG A O 1
ATOM 1548 N N . ARG A 1 201 ? 49.607 -8.364 -66.063 1.00 92.75 201 ARG A N 1
ATOM 1549 C CA . ARG A 1 201 ? 49.932 -7.772 -67.373 1.00 92.75 201 ARG A CA 1
ATOM 1550 C C . ARG A 1 201 ? 51.302 -7.102 -67.380 1.00 92.75 201 ARG A C 1
ATOM 1552 O O . ARG A 1 201 ? 52.003 -7.227 -68.378 1.00 92.75 201 ARG A O 1
ATOM 1559 N N . GLU A 1 202 ? 51.679 -6.429 -66.301 1.00 91.50 202 GLU A N 1
ATOM 1560 C CA . GLU A 1 202 ? 53.010 -5.834 -66.135 1.00 91.50 202 GLU A CA 1
ATOM 1561 C C . GLU A 1 202 ? 54.099 -6.905 -66.164 1.00 91.50 202 GLU A C 1
ATOM 1563 O O . GLU A 1 202 ? 54.996 -6.820 -66.995 1.00 91.50 202 GLU A O 1
ATOM 1568 N N . VAL A 1 203 ? 53.949 -7.990 -65.396 1.00 91.62 203 VAL A N 1
ATOM 1569 C CA . VAL A 1 203 ? 54.896 -9.120 -65.427 1.00 91.62 203 VAL A CA 1
ATOM 1570 C C . VAL A 1 203 ? 55.000 -9.737 -66.828 1.00 91.62 203 VAL A C 1
ATOM 1572 O O . VAL A 1 203 ? 56.090 -10.098 -67.269 1.00 91.62 203 VAL A O 1
ATOM 1575 N N . PHE A 1 204 ? 53.887 -9.867 -67.561 1.00 87.75 204 PHE A N 1
ATOM 1576 C CA . PHE A 1 204 ? 53.930 -10.329 -68.953 1.00 87.75 204 PHE A CA 1
ATOM 1577 C C . PHE A 1 204 ? 54.669 -9.352 -69.874 1.00 87.75 204 PHE A C 1
ATOM 1579 O O . PHE A 1 204 ? 55.391 -9.806 -70.758 1.00 87.75 204 PHE A O 1
ATOM 1586 N N . LYS A 1 205 ? 54.504 -8.037 -69.695 1.00 87.19 205 LYS A N 1
ATOM 1587 C CA . LYS A 1 205 ? 55.238 -7.027 -70.471 1.00 87.19 205 LYS A CA 1
ATOM 1588 C C . LYS A 1 205 ? 56.733 -7.066 -70.170 1.00 87.19 205 LYS A C 1
ATOM 1590 O O . LYS A 1 205 ? 57.499 -7.197 -71.112 1.00 87.19 205 LYS A O 1
ATOM 1595 N N . GLU A 1 206 ? 57.130 -7.070 -68.898 1.00 84.19 206 GLU A N 1
ATOM 1596 C CA . GLU A 1 206 ? 58.540 -7.162 -68.488 1.00 84.19 206 GLU A CA 1
ATOM 1597 C C . GLU A 1 206 ? 59.216 -8.424 -69.036 1.00 84.19 206 GLU A C 1
ATOM 1599 O O . GLU A 1 206 ? 60.351 -8.383 -69.503 1.00 84.19 206 GLU A O 1
ATOM 1604 N N . ARG A 1 207 ? 58.515 -9.566 -69.034 1.00 79.12 207 ARG A N 1
ATOM 1605 C CA . ARG A 1 207 ? 59.032 -10.797 -69.649 1.00 79.12 207 ARG A CA 1
ATOM 1606 C C . ARG A 1 207 ? 59.231 -10.657 -71.155 1.00 79.12 207 ARG A C 1
ATOM 1608 O O . ARG A 1 207 ? 60.251 -11.106 -71.654 1.00 79.12 207 ARG A O 1
ATOM 1615 N N . ARG A 1 208 ? 58.293 -10.021 -71.864 1.00 75.38 208 ARG A N 1
ATOM 1616 C CA . ARG A 1 208 ? 58.426 -9.775 -73.310 1.00 75.38 208 ARG A CA 1
ATOM 1617 C C . ARG A 1 208 ? 59.525 -8.769 -73.634 1.00 75.38 208 ARG A C 1
ATOM 1619 O O . ARG A 1 208 ? 60.163 -8.913 -74.665 1.00 75.38 208 ARG A O 1
ATOM 1626 N N . GLU A 1 209 ? 59.734 -7.769 -72.785 1.00 77.06 209 GLU A N 1
ATOM 1627 C CA . GLU A 1 209 ? 60.819 -6.794 -72.933 1.00 77.06 209 GLU A CA 1
ATOM 1628 C C . GLU A 1 209 ? 62.193 -7.425 -72.672 1.00 77.06 209 GLU A C 1
ATOM 1630 O O . GLU A 1 209 ? 63.140 -7.090 -73.368 1.00 77.06 209 GLU A O 1
ATOM 1635 N N . ASN A 1 210 ? 62.296 -8.382 -71.745 1.00 71.50 210 ASN A N 1
ATOM 1636 C CA . ASN A 1 210 ? 63.538 -9.119 -71.472 1.00 71.50 210 ASN A CA 1
ATOM 1637 C C . ASN A 1 210 ? 63.856 -10.236 -72.493 1.00 71.50 210 ASN A C 1
ATOM 1639 O O . ASN A 1 210 ? 64.946 -10.804 -72.447 1.00 71.50 210 ASN A O 1
ATOM 1643 N N . GLU A 1 211 ? 62.914 -10.596 -73.372 1.00 60.41 211 GLU A N 1
ATOM 1644 C CA . GLU A 1 211 ? 63.091 -11.601 -74.438 1.00 60.41 211 GLU A CA 1
ATOM 1645 C C . GLU A 1 211 ? 63.518 -10.989 -75.793 1.00 60.41 211 GLU A C 1
ATOM 1647 O O . GLU A 1 211 ? 63.778 -11.738 -76.738 1.00 60.41 211 GLU A O 1
ATOM 1652 N N . ILE A 1 212 ? 63.595 -9.654 -75.894 1.00 48.62 212 ILE A N 1
ATOM 1653 C CA . ILE A 1 212 ? 64.063 -8.885 -77.068 1.00 48.62 212 ILE A CA 1
ATOM 1654 C C . ILE A 1 212 ? 65.484 -8.380 -76.808 1.00 48.62 212 ILE A C 1
ATOM 1656 O O . ILE A 1 212 ? 66.304 -8.456 -77.752 1.00 48.62 212 ILE A O 1
#

Secondary structure (DSSP, 8-state):
-HHHHHHHHHHHHHHHHHHHHHHHHHHH--B-TTSPBPPPPPPSSGGGSHHHHHHHHHHHHHHHHHH-HHHHHHHHHHHH-HHHHS---TT---TTS-HHHHHHHHHHTTTHHHHHHHHHHHHHTSPPPPHHHHHHHHHHHHHHHHHHHHHHHHHHHHHHHHHHHHHHHHHIIIIIIIIHHHHHHHHHHHHHHHHHHHHHHHHHHHHHHHT-

Solvent-accessible surface area (backbone atoms only — not comparable to full-atom values): 12126 Å² total; per-residue (Å²): 114,71,69,56,51,52,52,51,51,51,55,51,48,53,51,51,48,54,50,50,42,52,52,43,27,72,73,68,74,42,57,44,100,85,69,53,41,55,78,82,74,80,64,95,44,80,73,69,35,68,69,48,49,50,52,49,53,52,50,52,48,54,54,43,32,74,75,34,67,68,55,40,52,51,52,51,49,45,73,77,39,51,64,80,79,45,80,69,64,92,81,69,69,68,91,87,60,56,71,69,56,52,50,51,52,51,59,74,44,51,69,53,52,60,54,49,50,51,49,50,53,56,53,69,68,50,78,75,75,56,66,65,63,56,48,52,55,60,65,45,46,66,56,52,53,51,50,52,51,53,50,53,52,49,53,51,54,52,52,52,50,51,55,53,50,50,52,53,51,49,50,43,45,52,54,56,50,47,46,44,49,53,50,52,51,52,53,50,55,51,49,53,50,51,50,54,51,52,54,51,52,49,55,53,48,55,52,55,61,74,74,110

InterPro domains:
  IPR009991 Dynactin subunit 3 [PF07426] (13-173)

Sequence (212 aa):
MSVESDAVAGATIELLEARLHRLSYLLTGGSDWTGVPTTPHKPASHDETVSRRMARLVKELENLSRAVPAVRDVIKLHDNNKDLFHPTDPACIPEGLTHKTLASIVLSYATAFPETASRLTSLNDLPIPDAQSSAALIELQPQLDRLAATQAEQAGAISELRVRSARVLQRWYEIGLVGSGECWAEWEGRLEGVEREVRRREVFKERRENEI

Mean predicted aligned error: 18.1 Å

pLDDT: mean 84.79, std 12.16, range [48.62, 98.56]

Organism: NCBI:txid1131581